Protein AF-A0AAE0L3W3-F1 (afdb_monomer_lite)

Structure (mmCIF, N/CA/C/O backbone):
data_AF-A0AAE0L3W3-F1
#
_entry.id   AF-A0AAE0L3W3-F1
#
loop_
_atom_site.group_PDB
_atom_site.id
_atom_site.type_symbol
_atom_site.label_atom_id
_atom_site.label_alt_id
_atom_site.label_comp_id
_atom_site.label_asym_id
_atom_site.label_entity_id
_atom_site.label_seq_id
_atom_site.pdbx_PDB_ins_code
_atom_site.Cartn_x
_atom_site.Cartn_y
_atom_site.Cartn_z
_atom_site.occupancy
_atom_site.B_iso_or_equiv
_atom_site.auth_seq_id
_atom_site.auth_comp_id
_atom_site.auth_asym_id
_atom_site.auth_atom_id
_atom_site.pdbx_PDB_model_num
ATOM 1 N N . MET A 1 1 ? -41.997 2.352 23.643 1.00 58.81 1 MET A N 1
ATOM 2 C CA . MET A 1 1 ? -40.607 2.045 23.247 1.00 58.81 1 MET A CA 1
ATOM 3 C C . MET A 1 1 ? -39.694 2.805 24.190 1.00 58.81 1 MET A C 1
ATOM 5 O O . MET A 1 1 ? -39.836 4.019 24.277 1.00 58.81 1 MET A O 1
ATOM 9 N N . SER A 1 2 ? -38.865 2.109 24.965 1.00 62.53 2 SER A N 1
ATOM 10 C CA . SER A 1 2 ? -37.906 2.754 25.870 1.00 62.53 2 SER A CA 1
ATOM 11 C C . SER A 1 2 ? -36.778 3.368 25.046 1.00 62.53 2 SER A C 1
ATOM 13 O O . SER A 1 2 ? -36.280 2.714 24.131 1.00 62.53 2 SER A O 1
ATOM 15 N N . LYS A 1 3 ? -36.404 4.617 25.335 1.00 73.94 3 LYS A N 1
ATOM 16 C CA . LYS A 1 3 ? -35.212 5.224 24.734 1.00 73.94 3 LYS A CA 1
ATOM 17 C C . LYS A 1 3 ? -33.969 4.554 25.323 1.00 73.94 3 LYS A C 1
ATOM 19 O O . LYS A 1 3 ? -34.002 4.106 26.468 1.00 73.94 3 LYS A O 1
ATOM 24 N N . VAL A 1 4 ? -32.910 4.442 24.536 1.00 82.00 4 VAL A N 1
ATOM 25 C CA . VAL A 1 4 ? -31.610 3.904 24.957 1.00 82.00 4 VAL A CA 1
ATOM 26 C C . VAL A 1 4 ? -30.553 4.969 24.719 1.00 82.00 4 VAL A C 1
ATOM 28 O O . VAL A 1 4 ? -30.687 5.771 23.799 1.00 82.00 4 VAL A O 1
ATOM 31 N N . CYS A 1 5 ? -29.519 4.993 25.554 1.00 75.31 5 CYS A N 1
ATOM 32 C CA . CYS A 1 5 ? -28.413 5.924 25.381 1.00 75.31 5 CYS A CA 1
ATOM 33 C C . CYS A 1 5 ? -27.573 5.508 24.166 1.00 75.31 5 CYS A C 1
ATOM 35 O O . CYS A 1 5 ? -27.001 4.417 24.170 1.00 75.31 5 CYS A O 1
ATOM 37 N N . ASP A 1 6 ? -27.406 6.396 23.185 1.00 76.44 6 ASP A N 1
ATOM 38 C CA . ASP A 1 6 ? -26.655 6.114 21.948 1.00 76.44 6 ASP A CA 1
ATOM 39 C C . ASP A 1 6 ? -25.171 5.754 22.180 1.00 76.44 6 ASP A C 1
ATOM 41 O O . ASP A 1 6 ? -24.528 5.155 21.321 1.00 76.44 6 ASP A O 1
ATOM 45 N N . HIS A 1 7 ? -24.602 6.088 23.346 1.00 73.00 7 HIS A N 1
ATOM 46 C CA . HIS A 1 7 ? -23.193 5.821 23.666 1.00 73.00 7 HIS A CA 1
ATOM 47 C C . HIS A 1 7 ? -22.930 4.498 24.394 1.00 73.00 7 HIS A C 1
ATOM 49 O O . HIS A 1 7 ? -21.852 3.921 24.235 1.00 73.00 7 HIS A O 1
ATOM 55 N N . CYS A 1 8 ? -23.857 4.032 25.232 1.00 78.31 8 CYS A N 1
ATOM 56 C CA . CYS A 1 8 ? -23.666 2.805 26.015 1.00 78.31 8 CYS A CA 1
ATOM 57 C C . CYS A 1 8 ? -24.732 1.735 25.761 1.00 78.31 8 CYS A C 1
ATOM 59 O O . CYS A 1 8 ? -24.551 0.604 26.208 1.00 78.31 8 CYS A O 1
ATOM 61 N N . GLY A 1 9 ? -25.812 2.055 25.046 1.00 76.56 9 GLY A N 1
ATOM 62 C CA . GLY A 1 9 ? -26.913 1.143 24.727 1.00 76.56 9 GLY A CA 1
ATOM 63 C C . GLY A 1 9 ? -27.807 0.774 25.914 1.00 76.56 9 GLY A C 1
ATOM 64 O O . GLY A 1 9 ? -28.697 -0.056 25.757 1.00 76.56 9 GLY A O 1
ATOM 65 N N . GLU A 1 10 ? -27.583 1.355 27.096 1.00 81.50 10 GLU A N 1
ATOM 66 C CA . GLU A 1 10 ? -28.416 1.094 28.272 1.00 81.50 10 GLU A CA 1
ATOM 67 C C . GLU A 1 10 ? -29.766 1.820 28.172 1.00 81.50 10 GLU A C 1
ATOM 69 O O . GLU A 1 10 ? -29.823 2.924 27.614 1.00 81.50 10 GLU A O 1
ATOM 74 N N . PRO A 1 11 ? -30.850 1.245 28.728 1.00 75.31 11 PRO A N 1
ATOM 75 C CA . PRO A 1 11 ? -32.153 1.895 28.773 1.00 75.31 11 PRO A CA 1
ATOM 76 C C . PRO A 1 11 ? -32.055 3.245 29.485 1.00 75.31 11 PRO A C 1
ATOM 78 O O . PRO A 1 11 ? -31.638 3.333 30.642 1.00 75.31 11 PRO A O 1
ATOM 81 N N . GLU A 1 12 ? -32.482 4.309 28.813 1.00 69.19 12 GLU A N 1
ATOM 82 C CA . GLU A 1 12 ? -32.702 5.594 29.454 1.00 69.19 12 GLU A CA 1
ATOM 83 C C . GLU A 1 12 ? -33.895 5.438 30.399 1.00 69.19 12 GLU A C 1
ATOM 85 O O . GLU A 1 12 ? -35.043 5.293 29.970 1.00 69.19 12 GLU A O 1
ATOM 90 N N . GLY A 1 13 ? -33.637 5.459 31.710 1.00 64.25 13 GLY A N 1
ATOM 91 C CA . GLY A 1 13 ? -34.704 5.684 32.682 1.00 64.25 13 GLY A CA 1
ATOM 92 C C . GLY A 1 13 ? -35.472 6.954 32.300 1.00 64.25 13 GLY A C 1
ATOM 93 O O . GLY A 1 13 ? -34.888 7.879 31.739 1.00 64.25 13 GLY A O 1
ATOM 94 N N . ALA A 1 14 ? -36.771 7.020 32.602 1.00 56.16 14 ALA A N 1
ATOM 95 C CA . ALA A 1 14 ? -37.672 8.084 32.133 1.00 56.16 14 ALA A CA 1
ATOM 96 C C . ALA A 1 14 ? -37.205 9.536 32.429 1.00 56.16 14 ALA A C 1
ATOM 98 O O . ALA A 1 14 ? -37.712 10.478 31.823 1.00 56.16 14 ALA A O 1
ATOM 99 N N . ASP A 1 15 ? -36.217 9.722 33.313 1.00 55.78 15 ASP A N 1
ATOM 100 C CA . ASP A 1 15 ? -35.615 11.003 33.700 1.00 55.78 15 ASP A CA 1
ATOM 101 C C . ASP A 1 15 ? -34.232 11.312 33.073 1.00 55.78 15 ASP A C 1
ATOM 103 O O . ASP A 1 15 ? -33.675 12.384 33.330 1.00 55.78 15 ASP A O 1
ATOM 107 N N . ALA A 1 16 ? -33.659 10.430 32.242 1.00 51.50 16 ALA A N 1
ATOM 108 C CA . ALA A 1 16 ? -32.294 10.575 31.708 1.00 51.50 16 ALA A CA 1
ATOM 109 C C . ALA A 1 16 ? -32.103 11.785 30.766 1.00 51.50 16 ALA A C 1
ATOM 111 O O . ALA A 1 16 ? -30.983 12.263 30.597 1.00 51.50 16 ALA A O 1
ATOM 112 N N . LEU A 1 17 ? -33.195 12.344 30.230 1.00 53.62 17 LEU A N 1
ATOM 113 C CA . LEU A 1 17 ? -33.187 13.538 29.372 1.00 53.62 17 LEU A CA 1
ATOM 114 C C . LEU A 1 17 ? -33.049 14.865 30.145 1.00 53.62 17 LEU A C 1
ATOM 116 O O . LEU A 1 17 ? -32.943 15.930 29.535 1.00 53.62 17 LEU A O 1
ATOM 120 N N . LYS A 1 18 ? -33.037 14.850 31.485 1.00 59.84 18 LYS A N 1
ATOM 121 C CA . LYS A 1 18 ? -32.793 16.058 32.290 1.00 59.84 18 LYS A CA 1
ATOM 122 C C . LYS A 1 18 ? -31.284 16.291 32.428 1.00 59.84 18 LYS A C 1
ATOM 124 O O . LYS A 1 18 ? -30.556 15.417 32.887 1.00 59.84 18 LYS A O 1
ATOM 129 N N . VAL A 1 19 ? -30.808 17.505 32.127 1.00 58.34 19 VAL A N 1
ATOM 130 C CA . VAL A 1 19 ? -29.383 17.929 32.200 1.00 58.34 19 VAL A CA 1
ATOM 131 C C . VAL A 1 19 ? -28.691 17.542 33.524 1.00 58.34 19 VAL A C 1
ATOM 133 O O . VAL A 1 19 ? -27.494 17.253 33.551 1.00 58.34 19 VAL A O 1
ATOM 136 N N . ALA A 1 20 ? -29.440 17.499 34.630 1.00 58.38 20 ALA A N 1
ATOM 137 C CA . ALA A 1 20 ? -28.940 17.062 35.933 1.00 58.38 20 ALA A CA 1
ATOM 138 C C . ALA A 1 20 ? -28.608 15.556 35.988 1.00 58.38 20 ALA A C 1
ATOM 140 O O . ALA A 1 20 ? -27.595 15.183 36.580 1.00 58.38 20 ALA A O 1
ATOM 141 N N . ALA A 1 21 ? -29.399 14.704 35.328 1.00 68.50 21 ALA A N 1
ATOM 142 C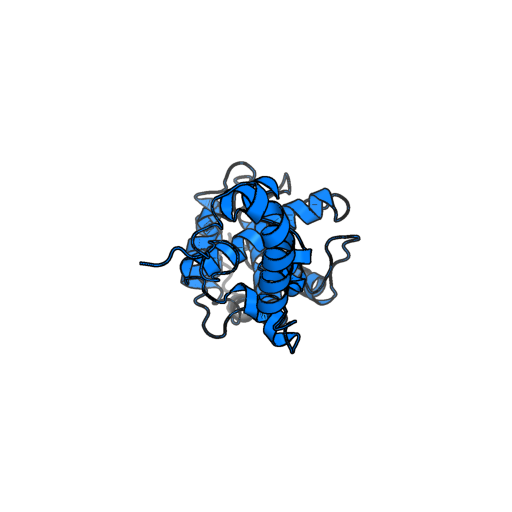 CA . ALA A 1 21 ? -29.170 13.261 35.247 1.00 68.50 21 ALA A CA 1
ATOM 143 C C . ALA A 1 21 ? -27.957 12.921 34.366 1.00 68.50 21 ALA A C 1
ATOM 145 O O . ALA A 1 21 ? -27.211 11.995 34.687 1.00 68.50 21 ALA A O 1
ATOM 146 N N . TRP A 1 22 ? -27.674 13.726 33.330 1.00 73.19 22 TRP A N 1
ATOM 147 C CA . TRP A 1 22 ? -26.494 13.540 32.476 1.00 73.19 22 TRP A CA 1
ATOM 148 C C . TRP A 1 22 ? -25.173 13.664 33.242 1.00 73.19 22 TRP A C 1
ATOM 150 O O . TRP A 1 22 ? -24.229 12.941 32.947 1.00 73.19 22 TRP A O 1
ATOM 160 N N . LYS A 1 23 ? -25.070 14.526 34.264 1.00 77.38 23 LYS A N 1
ATOM 161 C CA . LYS A 1 23 ? -23.823 14.644 35.050 1.00 77.38 23 LYS A CA 1
ATOM 162 C C . LYS A 1 23 ? -23.469 13.342 35.776 1.00 77.38 23 LYS A C 1
ATOM 164 O O . LYS A 1 23 ? -22.291 12.987 35.843 1.00 77.38 23 LYS A O 1
ATOM 169 N N . THR A 1 24 ? -24.477 12.634 36.280 1.00 78.06 24 THR A N 1
ATOM 170 C CA . THR A 1 24 ? -24.317 11.345 36.965 1.00 78.06 24 THR A CA 1
ATOM 171 C C . THR A 1 24 ? -24.165 10.211 35.953 1.00 78.06 24 THR A C 1
ATOM 173 O O . THR A 1 24 ? -23.216 9.431 36.044 1.00 78.06 24 THR A O 1
ATOM 176 N N . HIS A 1 25 ? -25.019 10.182 34.924 1.00 80.38 25 HIS A N 1
ATOM 177 C CA . HIS A 1 25 ? -24.963 9.181 33.862 1.00 80.38 25 HIS A CA 1
ATOM 178 C C . HIS A 1 25 ? -23.665 9.265 33.055 1.00 80.38 25 HIS A C 1
ATOM 180 O O . HIS A 1 25 ? -23.118 8.236 32.720 1.00 80.38 25 HIS A O 1
ATOM 186 N N . LYS A 1 26 ? -23.071 10.439 32.815 1.00 82.31 26 LYS A N 1
ATOM 187 C CA . LYS A 1 26 ? -21.810 10.577 32.061 1.00 82.31 26 LYS A CA 1
ATOM 188 C C . LYS A 1 26 ? -20.658 9.771 32.665 1.00 82.31 26 LYS A C 1
ATOM 190 O O . LYS A 1 26 ? -19.842 9.239 31.917 1.00 82.31 26 LYS A O 1
ATOM 195 N N . LYS A 1 27 ? -20.556 9.697 33.998 1.00 81.19 27 LYS A N 1
ATOM 196 C CA . LYS A 1 27 ? -19.516 8.886 34.658 1.00 81.19 27 LYS A CA 1
ATOM 197 C C . LYS A 1 27 ? -19.786 7.396 34.467 1.00 81.19 27 LYS A C 1
ATOM 199 O O . LYS A 1 27 ? -18.870 6.655 34.133 1.00 81.19 27 LYS A O 1
ATOM 204 N N . GLU A 1 28 ? -21.042 6.997 34.621 1.00 82.69 28 GLU A N 1
ATOM 205 C CA . GLU A 1 28 ? -21.464 5.606 34.501 1.00 82.69 28 GLU A CA 1
ATOM 206 C C . GLU A 1 28 ? -21.468 5.116 33.048 1.00 82.69 28 GLU A C 1
ATOM 208 O O . GLU A 1 28 ? -20.903 4.078 32.758 1.00 82.69 28 GLU A O 1
ATOM 213 N N . CYS A 1 29 ? -21.969 5.908 32.105 1.00 80.69 29 CYS A N 1
ATOM 214 C CA . CYS A 1 29 ? -21.881 5.690 30.666 1.00 80.69 29 CYS A CA 1
ATOM 215 C C . CYS A 1 29 ? -20.429 5.538 30.224 1.00 80.69 29 CYS A C 1
ATOM 217 O O . CYS A 1 29 ? -20.124 4.604 29.499 1.00 80.69 29 CYS A O 1
ATOM 219 N N . LYS A 1 30 ? -19.508 6.393 30.694 1.00 79.25 30 LYS A N 1
ATOM 220 C CA . LYS A 1 30 ? -18.075 6.208 30.417 1.00 79.25 30 LYS A CA 1
ATOM 221 C C . LYS A 1 30 ? -17.550 4.888 30.975 1.00 79.25 30 LYS A C 1
ATOM 223 O O . LYS A 1 30 ? -16.780 4.232 30.289 1.00 79.25 30 LYS A O 1
ATOM 228 N N . ARG A 1 31 ? -17.963 4.495 32.184 1.00 78.94 31 ARG A N 1
ATOM 229 C CA . ARG A 1 31 ? -17.575 3.222 32.807 1.00 78.94 31 ARG A CA 1
ATOM 230 C C . ARG A 1 31 ? -18.130 2.022 32.039 1.00 78.94 31 ARG A C 1
ATOM 232 O O . ARG A 1 31 ? -17.368 1.117 31.742 1.00 78.94 31 ARG A O 1
ATOM 239 N N . ILE A 1 32 ? -19.410 2.040 31.677 1.00 77.44 32 ILE A N 1
ATOM 240 C CA . ILE A 1 32 ? -20.096 0.977 30.932 1.00 77.44 32 ILE A CA 1
ATOM 241 C C . ILE A 1 32 ? -19.548 0.881 29.512 1.00 77.44 32 ILE A C 1
ATOM 243 O O . ILE A 1 32 ? -19.244 -0.216 29.063 1.00 77.44 32 ILE A O 1
ATOM 247 N N . SER A 1 33 ? -19.357 2.004 28.815 1.00 70.38 33 SER A N 1
ATOM 248 C CA . SER A 1 33 ? -18.708 2.013 27.502 1.00 70.38 33 SER A CA 1
ATOM 249 C C . SER A 1 33 ? -17.264 1.518 27.602 1.00 70.38 33 SER A C 1
ATOM 251 O O . SER A 1 33 ? -16.866 0.727 26.761 1.00 70.38 33 SER A O 1
ATOM 253 N N . ALA A 1 34 ? -16.507 1.882 28.645 1.00 64.31 34 ALA A N 1
ATOM 254 C CA . ALA A 1 34 ? -15.154 1.364 28.879 1.00 64.31 34 ALA A CA 1
ATOM 255 C C . ALA A 1 34 ? -15.128 -0.119 29.289 1.00 64.31 34 ALA A C 1
ATOM 257 O O . ALA A 1 34 ? -14.172 -0.807 28.972 1.00 64.31 34 ALA A O 1
ATOM 258 N N . GLN A 1 35 ? -16.159 -0.630 29.969 1.00 67.44 35 GLN A N 1
ATOM 259 C CA . GLN A 1 35 ? -16.301 -2.050 30.311 1.00 67.44 35 GLN A CA 1
ATOM 260 C C . GLN A 1 35 ? -16.757 -2.881 29.106 1.00 67.44 35 GLN A C 1
ATOM 262 O O . GLN A 1 35 ? -16.245 -3.977 28.911 1.00 67.44 35 GLN A O 1
ATOM 267 N N . LYS A 1 36 ? -17.645 -2.347 28.257 1.00 65.38 36 LYS A N 1
ATOM 268 C CA . LYS A 1 36 ? -18.001 -2.937 26.953 1.00 65.38 36 LYS A CA 1
ATOM 269 C C . LYS A 1 36 ? -16.828 -2.877 25.966 1.00 65.38 36 LYS A C 1
ATOM 271 O O . LYS A 1 36 ? -16.677 -3.779 25.160 1.00 65.38 36 LYS A O 1
ATOM 276 N N . GLN A 1 37 ? -15.978 -1.851 26.062 1.00 57.75 37 GLN A N 1
ATOM 277 C CA . GLN A 1 37 ? -14.688 -1.759 25.360 1.00 57.75 37 GLN A CA 1
ATOM 278 C C . GLN A 1 37 ? -13.554 -2.498 26.098 1.00 57.75 37 GLN A C 1
ATOM 280 O O . GLN A 1 37 ? -12.446 -2.580 25.585 1.00 57.75 37 GLN A O 1
ATOM 285 N N . GLY A 1 38 ? -13.820 -3.039 27.291 1.00 45.84 38 GLY A N 1
ATOM 286 C CA . GLY A 1 38 ? -12.860 -3.749 28.139 1.00 45.84 38 GLY A CA 1
ATOM 287 C C . GLY A 1 38 ? -12.686 -5.223 27.773 1.00 45.84 38 GLY A C 1
ATOM 288 O O . GLY A 1 38 ? -12.012 -5.950 28.495 1.00 45.84 38 GLY A O 1
ATOM 289 N N . SER A 1 39 ? -13.283 -5.666 26.668 1.00 47.47 39 SER A N 1
ATOM 290 C CA . SER A 1 39 ? -13.060 -6.975 26.056 1.00 47.47 39 SER A CA 1
ATOM 291 C C . SER A 1 39 ? -12.702 -6.751 24.587 1.00 47.47 39 SER A C 1
ATOM 293 O O . SER A 1 39 ? -13.516 -6.208 23.849 1.00 47.47 39 SER A O 1
ATOM 295 N N . ALA A 1 40 ? -11.540 -7.095 24.069 1.00 52.91 40 ALA A N 1
ATOM 296 C CA . ALA A 1 40 ? -10.338 -7.663 24.634 1.00 52.91 40 ALA A CA 1
ATOM 297 C C . ALA A 1 40 ? -9.194 -6.902 23.952 1.00 52.91 40 ALA A C 1
ATOM 299 O O . ALA A 1 40 ? -9.320 -6.511 22.787 1.00 52.91 40 ALA A O 1
ATOM 300 N N . LEU A 1 41 ? -8.084 -6.671 24.656 1.00 55.00 41 LEU A N 1
ATOM 301 C CA . LEU A 1 41 ? -6.846 -6.504 23.902 1.00 55.00 41 LEU A CA 1
ATOM 302 C C . LEU A 1 41 ? -6.723 -7.754 23.022 1.00 55.00 41 LEU A C 1
ATOM 304 O O . LEU A 1 41 ? -7.040 -8.830 23.525 1.00 55.00 41 LEU A O 1
ATOM 308 N N . PRO A 1 42 ? -6.356 -7.625 21.742 1.00 60.72 42 PRO A N 1
ATOM 309 C CA . PRO A 1 42 ? -6.202 -8.786 20.878 1.00 60.72 42 PRO A CA 1
ATOM 310 C C . PRO A 1 42 ? -5.334 -9.818 21.595 1.00 60.72 42 PRO A C 1
ATOM 312 O O . PRO A 1 42 ? -4.223 -9.508 22.034 1.00 60.72 42 PRO A O 1
ATOM 315 N N . ASP A 1 43 ? -5.881 -11.021 21.753 1.00 66.44 43 ASP A N 1
ATOM 316 C CA . ASP A 1 43 ? -5.295 -12.106 22.538 1.00 66.44 43 ASP A CA 1
ATOM 317 C C . ASP A 1 43 ? -4.015 -12.628 21.860 1.00 66.44 43 ASP A C 1
ATOM 319 O O . ASP A 1 43 ? -3.224 -13.361 22.459 1.00 66.44 43 ASP A O 1
ATOM 323 N N . SER A 1 44 ? -3.769 -12.220 20.607 1.00 81.19 44 SER A N 1
ATOM 324 C CA . SER A 1 44 ? -2.533 -12.493 19.885 1.00 81.19 44 SER A CA 1
ATOM 325 C C . SER A 1 44 ? -2.148 -11.405 18.876 1.00 81.19 44 SER A C 1
ATOM 327 O O . SER A 1 44 ? -2.975 -10.680 18.325 1.00 81.19 44 SER A O 1
ATOM 329 N N . GLU A 1 45 ? -0.860 -11.362 18.540 1.00 80.94 45 GLU A N 1
ATOM 330 C CA . GLU A 1 45 ? -0.319 -10.549 17.444 1.00 80.94 45 GLU A CA 1
ATOM 331 C C . GLU A 1 45 ? -0.975 -10.862 16.084 1.00 80.94 45 GLU A C 1
ATOM 333 O O . GLU A 1 45 ? -1.127 -9.987 15.232 1.00 80.94 45 GLU A O 1
ATOM 338 N N . ALA A 1 46 ? -1.421 -12.105 15.880 1.00 83.06 46 ALA A N 1
ATOM 339 C CA . ALA A 1 46 ? -2.136 -12.498 14.670 1.00 83.06 46 ALA A CA 1
ATOM 340 C C . ALA A 1 46 ? -3.499 -11.794 14.548 1.00 83.06 46 ALA A C 1
ATOM 342 O O . ALA A 1 46 ? -3.893 -11.400 13.447 1.00 83.06 46 ALA A O 1
ATOM 343 N N . GLU A 1 47 ? -4.198 -11.592 15.668 1.00 81.69 47 GLU A N 1
ATOM 344 C CA . GLU A 1 47 ? -5.459 -10.847 15.690 1.00 81.69 47 GLU A CA 1
ATOM 345 C C . GLU A 1 47 ? -5.246 -9.358 15.416 1.00 81.69 47 GLU A C 1
ATOM 347 O O . GLU A 1 47 ? -6.042 -8.765 14.692 1.00 81.69 47 GLU A O 1
ATOM 352 N N . LEU A 1 48 ? -4.147 -8.765 15.898 1.00 83.12 48 LEU A N 1
ATOM 353 C CA . LEU A 1 48 ? -3.768 -7.391 15.538 1.00 83.12 48 LEU A CA 1
ATOM 354 C C . LEU A 1 48 ? -3.567 -7.240 14.029 1.00 83.12 48 LEU A C 1
ATOM 356 O O . LEU A 1 48 ? -4.131 -6.335 13.414 1.00 83.12 48 LEU A O 1
ATOM 360 N N . ARG A 1 49 ? -2.800 -8.155 13.427 1.00 87.38 49 ARG A N 1
ATOM 361 C CA . ARG A 1 49 ? -2.435 -8.108 12.003 1.00 87.38 49 ARG A CA 1
ATOM 362 C C . ARG A 1 49 ? -3.631 -8.200 11.068 1.00 87.38 49 ARG A C 1
ATOM 364 O O . ARG A 1 49 ? -3.635 -7.528 10.046 1.00 87.38 49 ARG A O 1
ATOM 371 N N . LYS A 1 50 ? -4.650 -8.991 11.411 1.00 87.19 50 LYS A N 1
ATOM 372 C CA . LYS A 1 50 ? -5.841 -9.183 10.560 1.00 87.19 50 LYS A CA 1
ATOM 373 C C . LYS A 1 50 ? -7.059 -8.368 11.007 1.00 87.19 50 LYS A C 1
ATOM 375 O O . LYS A 1 50 ? -7.996 -8.185 10.230 1.00 87.19 50 LYS A O 1
ATOM 380 N N . GLY A 1 51 ? -7.061 -7.858 12.239 1.00 88.56 51 GLY A N 1
ATOM 381 C CA . GLY A 1 51 ? -8.221 -7.222 12.866 1.00 88.56 51 GLY A CA 1
ATOM 382 C C . GLY A 1 51 ? -8.706 -5.952 12.166 1.00 88.56 51 GLY A C 1
ATOM 383 O O . GLY A 1 51 ? -9.895 -5.637 12.228 1.00 88.56 51 GLY A O 1
ATOM 384 N N . TRP A 1 52 ? -7.828 -5.255 11.439 1.00 92.69 52 TRP A N 1
ATOM 385 C CA . TRP A 1 52 ? -8.178 -4.040 10.695 1.00 92.69 52 TRP A CA 1
ATOM 386 C C . TRP A 1 52 ? -9.228 -4.280 9.596 1.00 92.69 52 TRP A C 1
ATOM 388 O O . TRP A 1 52 ? -9.981 -3.368 9.261 1.00 92.69 52 TRP A O 1
ATOM 398 N N . ALA A 1 53 ? -9.317 -5.495 9.048 1.00 94.31 53 ALA A N 1
ATOM 399 C CA . ALA A 1 53 ? -10.244 -5.820 7.964 1.00 94.31 53 ALA A CA 1
ATOM 400 C C . ALA A 1 53 ? -11.653 -6.197 8.464 1.00 94.31 53 ALA A C 1
ATOM 402 O O . ALA A 1 53 ? -12.596 -6.301 7.669 1.00 94.31 53 ALA A O 1
ATOM 403 N N . ASN A 1 54 ? -11.816 -6.419 9.772 1.00 92.12 54 ASN A N 1
ATOM 404 C CA . ASN A 1 54 ? -13.063 -6.910 10.346 1.00 92.12 54 ASN A CA 1
ATOM 405 C C . ASN A 1 54 ? -14.202 -5.900 10.165 1.00 92.12 54 ASN A C 1
ATOM 407 O O . ASN A 1 54 ? -14.086 -4.717 10.489 1.00 92.12 54 ASN A O 1
ATOM 411 N N . GLY A 1 55 ? -15.331 -6.388 9.646 1.00 92.00 55 GLY A N 1
ATOM 412 C CA . GLY A 1 55 ? -16.525 -5.577 9.397 1.00 92.00 55 GLY A CA 1
ATOM 413 C C . GLY A 1 55 ? -16.436 -4.634 8.193 1.00 92.00 55 GLY A C 1
ATOM 414 O O . GLY A 1 55 ? -17.426 -3.975 7.893 1.00 92.00 55 GLY A O 1
ATOM 415 N N . LEU A 1 56 ? -15.300 -4.577 7.487 1.00 95.12 56 LEU A N 1
ATOM 416 C CA . LEU A 1 56 ? -15.189 -3.854 6.220 1.00 95.12 56 LEU A CA 1
ATOM 417 C C . LEU A 1 56 ? -15.697 -4.698 5.051 1.00 95.12 56 LEU A C 1
ATOM 419 O O . LEU A 1 56 ? -15.468 -5.917 5.019 1.00 95.12 56 LEU A O 1
ATOM 423 N N . SER A 1 57 ? -16.326 -4.037 4.074 1.00 96.19 57 SER A N 1
ATOM 424 C CA . SER A 1 57 ? -16.576 -4.638 2.762 1.00 96.19 57 SER A CA 1
ATOM 425 C C . SER A 1 57 ? -15.250 -4.900 2.040 1.00 96.19 57 SER A C 1
ATOM 427 O O . SER A 1 57 ? -14.195 -4.418 2.448 1.00 96.19 57 SER A O 1
ATOM 429 N N . ARG A 1 58 ? -15.278 -5.692 0.967 1.00 96.88 58 ARG A N 1
ATOM 430 C CA . ARG A 1 58 ? -14.067 -5.978 0.188 1.00 96.88 58 ARG A CA 1
ATOM 431 C C . ARG A 1 58 ? -13.449 -4.700 -0.390 1.00 96.88 58 ARG A C 1
ATOM 433 O O . ARG A 1 58 ? -12.251 -4.493 -0.235 1.00 96.88 58 ARG A O 1
ATOM 440 N N . ASP A 1 59 ? -14.273 -3.834 -0.965 1.00 97.88 59 ASP A N 1
ATOM 441 C CA . ASP A 1 59 ? -13.814 -2.590 -1.586 1.00 97.88 59 ASP A CA 1
ATOM 442 C C . ASP A 1 59 ? -13.254 -1.618 -0.538 1.00 97.88 59 ASP A C 1
ATOM 444 O O . ASP A 1 59 ? -12.206 -1.012 -0.762 1.00 97.88 59 ASP A O 1
ATOM 448 N N . ASP A 1 60 ? -13.873 -1.551 0.648 1.00 97.25 60 ASP A N 1
ATOM 449 C CA . ASP A 1 60 ? -13.350 -0.744 1.758 1.00 97.25 60 ASP A CA 1
ATOM 450 C C . ASP A 1 60 ? -12.007 -1.276 2.273 1.00 97.25 60 ASP A C 1
ATOM 452 O O . ASP A 1 60 ? -11.185 -0.498 2.747 1.00 97.25 60 ASP A O 1
ATOM 456 N N . ARG A 1 61 ? -11.754 -2.593 2.204 1.00 97.62 61 ARG A N 1
ATOM 457 C CA . ARG A 1 61 ? -10.450 -3.163 2.594 1.00 97.62 61 ARG A CA 1
ATOM 458 C C . ARG A 1 61 ? -9.351 -2.767 1.618 1.00 97.62 61 ARG A C 1
ATOM 460 O O . ARG A 1 61 ? -8.247 -2.461 2.057 1.00 97.62 61 ARG A O 1
ATOM 467 N N . TYR A 1 62 ? -9.649 -2.782 0.321 1.00 98.56 62 TYR A N 1
ATOM 468 C CA . TYR A 1 62 ? -8.714 -2.359 -0.724 1.00 98.56 62 TYR A CA 1
ATOM 469 C C . TYR A 1 62 ? -8.373 -0.885 -0.594 1.00 98.56 62 TYR A C 1
ATOM 471 O O . TYR A 1 62 ? -7.203 -0.506 -0.607 1.00 98.56 62 TYR A O 1
ATOM 479 N N . GLU A 1 63 ? -9.398 -0.066 -0.392 1.00 98.44 63 GLU A N 1
ATOM 480 C CA . GLU A 1 63 ? -9.222 1.356 -0.153 1.00 98.44 63 GLU A CA 1
ATOM 481 C C . GLU A 1 63 ? -8.434 1.619 1.138 1.00 98.44 63 GLU A C 1
ATOM 483 O O . GLU A 1 63 ? -7.458 2.355 1.105 1.00 98.44 63 GLU A O 1
ATOM 488 N N . TRP A 1 64 ? -8.768 0.950 2.246 1.00 97.88 64 TRP A N 1
ATOM 489 C CA . TRP A 1 64 ? -8.049 1.090 3.517 1.00 97.88 64 TRP A CA 1
ATOM 490 C C . TRP A 1 64 ? -6.560 0.755 3.400 1.00 97.88 64 TRP A C 1
ATOM 492 O O . TRP A 1 64 ? -5.720 1.500 3.900 1.00 97.88 64 TRP A O 1
ATOM 502 N N . LEU A 1 65 ? -6.217 -0.367 2.760 1.00 98.19 65 LEU A N 1
ATOM 503 C CA . LEU A 1 65 ? -4.821 -0.772 2.596 1.00 98.19 65 LEU A CA 1
ATOM 504 C C . LEU A 1 65 ? -4.053 0.205 1.691 1.00 98.19 65 LEU A C 1
ATOM 506 O O . LEU A 1 65 ? -2.906 0.537 1.982 1.00 98.19 65 LEU A O 1
ATOM 510 N N . THR A 1 66 ? -4.708 0.722 0.649 1.00 98.62 66 THR A N 1
ATOM 511 C CA . THR A 1 66 ? -4.143 1.781 -0.199 1.00 98.62 66 THR A CA 1
ATOM 512 C C . THR A 1 66 ? -3.923 3.064 0.603 1.00 98.62 66 THR A C 1
ATOM 514 O O . THR A 1 66 ? -2.866 3.679 0.516 1.00 98.62 66 THR A O 1
ATOM 517 N N . ASP A 1 67 ? -4.869 3.449 1.457 1.00 98.44 67 ASP A N 1
ATOM 518 C CA . ASP A 1 67 ? -4.738 4.625 2.324 1.00 98.44 67 ASP A CA 1
ATOM 519 C C . ASP A 1 67 ? -3.604 4.464 3.341 1.00 98.44 67 ASP A C 1
ATOM 521 O O . ASP A 1 67 ? -2.941 5.445 3.673 1.00 98.44 67 ASP A O 1
ATOM 525 N N . CYS A 1 68 ? -3.331 3.236 3.799 1.00 98.00 68 CYS A N 1
ATOM 526 C CA . CYS A 1 68 ? -2.186 2.962 4.667 1.00 98.00 68 CYS A CA 1
ATOM 527 C C . CYS A 1 68 ? -0.861 3.254 3.962 1.00 98.00 68 CYS A C 1
ATOM 529 O O . CYS A 1 68 ? 0.018 3.859 4.569 1.00 98.00 68 CYS A O 1
ATOM 531 N N . PHE A 1 69 ? -0.725 2.847 2.699 1.00 98.31 69 PHE A N 1
ATOM 532 C CA . PHE A 1 69 ? 0.446 3.171 1.890 1.00 98.31 69 PHE A CA 1
ATOM 533 C C . PHE A 1 69 ? 0.604 4.683 1.704 1.00 98.31 69 PHE A C 1
ATOM 535 O O . PHE A 1 69 ? 1.642 5.245 2.047 1.00 98.31 69 PHE A O 1
ATOM 542 N N . ARG A 1 70 ? -0.449 5.358 1.228 1.00 98.06 70 ARG A N 1
ATOM 543 C CA . ARG A 1 70 ? -0.403 6.797 0.918 1.00 98.06 70 ARG A CA 1
ATOM 544 C C . ARG A 1 70 ? -0.070 7.635 2.153 1.00 98.06 70 ARG A C 1
ATOM 546 O O . ARG A 1 70 ? 0.779 8.517 2.090 1.00 98.06 70 ARG A O 1
ATOM 553 N N . MET A 1 71 ? -0.657 7.289 3.299 1.00 96.75 71 MET A N 1
ATOM 554 C CA . MET A 1 71 ? -0.342 7.951 4.564 1.00 96.75 71 MET A CA 1
ATOM 555 C C . MET A 1 71 ? 1.047 7.584 5.102 1.00 96.75 71 MET A C 1
ATOM 557 O O . MET A 1 71 ? 1.660 8.388 5.797 1.00 96.75 71 MET A O 1
ATOM 561 N N . ARG A 1 72 ? 1.577 6.391 4.797 1.00 96.94 72 ARG A N 1
ATOM 562 C CA . ARG A 1 72 ? 2.954 6.040 5.168 1.00 96.94 72 ARG A CA 1
ATOM 563 C C . ARG A 1 72 ? 3.968 6.895 4.412 1.00 96.94 72 ARG A C 1
ATOM 565 O O . ARG A 1 72 ? 4.965 7.263 5.023 1.00 96.94 72 ARG A O 1
ATOM 572 N N . MET A 1 73 ? 3.716 7.231 3.146 1.00 97.06 73 MET A N 1
ATOM 573 C CA . MET A 1 73 ? 4.579 8.149 2.389 1.00 97.06 73 MET A CA 1
ATOM 574 C C . MET A 1 73 ? 4.608 9.545 3.035 1.00 97.06 73 MET A C 1
ATOM 576 O O . MET A 1 73 ? 5.685 10.092 3.260 1.00 97.06 73 MET A O 1
ATOM 580 N N . ASP A 1 74 ? 3.444 10.074 3.434 1.00 95.75 74 ASP A N 1
ATOM 581 C CA . ASP A 1 74 ? 3.345 11.333 4.197 1.00 95.75 74 ASP A CA 1
ATOM 582 C C . ASP A 1 74 ? 4.075 11.252 5.552 1.00 95.75 74 ASP A C 1
ATOM 584 O O . ASP A 1 74 ? 4.852 12.137 5.914 1.00 95.75 74 ASP A O 1
ATOM 588 N N . ASP A 1 75 ? 3.888 10.159 6.300 1.00 95.12 75 ASP A N 1
ATOM 589 C CA . ASP A 1 75 ? 4.548 9.974 7.594 1.00 95.12 75 ASP A CA 1
ATOM 590 C C . ASP A 1 75 ? 6.078 9.819 7.454 1.00 95.12 75 ASP A C 1
ATOM 592 O O . ASP A 1 75 ? 6.810 10.283 8.327 1.00 95.12 75 ASP A O 1
ATOM 596 N N . LEU A 1 76 ? 6.587 9.189 6.388 1.00 94.25 76 LEU A N 1
ATOM 597 C CA . LEU A 1 76 ? 8.029 9.093 6.115 1.00 94.25 76 LEU A CA 1
ATOM 598 C C . LEU A 1 76 ? 8.636 10.477 5.860 1.00 94.25 76 LEU A C 1
ATOM 600 O O . LEU A 1 76 ? 9.673 10.813 6.439 1.00 94.25 76 LEU A O 1
ATOM 604 N N . TYR A 1 77 ? 7.938 11.313 5.095 1.00 93.81 77 TYR A N 1
ATOM 605 C CA . TYR A 1 77 ? 8.338 12.697 4.887 1.00 93.81 77 TYR A CA 1
ATOM 606 C C . TYR A 1 77 ? 8.306 13.495 6.202 1.00 93.81 77 TYR A C 1
ATOM 608 O O . TYR A 1 77 ? 9.295 14.115 6.598 1.00 93.81 77 TYR A O 1
ATOM 616 N N . CYS A 1 78 ? 7.195 13.434 6.938 1.00 93.12 78 CYS A N 1
ATOM 617 C CA . CYS A 1 78 ? 7.004 14.238 8.143 1.00 93.12 78 CYS A CA 1
ATOM 618 C C . CYS A 1 78 ? 7.854 13.773 9.339 1.00 93.12 78 CYS A C 1
ATOM 620 O O . CYS A 1 78 ? 8.345 14.605 10.107 1.00 93.12 78 CYS A O 1
ATOM 622 N N . TRP A 1 79 ? 7.975 12.459 9.557 1.00 90.62 79 TRP A N 1
ATOM 623 C CA . TRP A 1 79 ? 8.525 11.847 10.781 1.00 90.62 79 TRP A CA 1
ATOM 624 C C . TRP A 1 79 ? 9.679 10.871 10.531 1.00 90.62 79 TRP A C 1
ATOM 626 O O . TRP A 1 79 ? 10.429 10.573 11.465 1.00 90.62 79 TRP A O 1
ATOM 636 N N . GLY A 1 80 ? 9.847 10.400 9.296 1.00 89.06 80 GLY A N 1
ATOM 637 C CA . GLY A 1 80 ? 10.919 9.491 8.888 1.00 89.06 80 GLY A CA 1
ATOM 638 C C . GLY A 1 80 ? 12.249 10.175 8.567 1.00 89.06 80 GLY A C 1
ATOM 639 O O . GLY A 1 80 ? 13.157 9.507 8.100 1.00 89.06 80 GLY A O 1
ATOM 640 N N . GLY A 1 81 ? 12.387 11.478 8.836 1.00 88.12 81 GLY A N 1
ATOM 641 C CA . GLY A 1 81 ? 13.618 12.230 8.566 1.00 88.12 81 GLY A CA 1
ATOM 642 C C . GLY A 1 81 ? 13.604 13.036 7.266 1.00 88.12 81 GLY A C 1
ATOM 643 O O . GLY A 1 81 ? 14.656 13.519 6.861 1.00 88.12 81 GLY A O 1
ATOM 644 N N . GLY A 1 82 ? 12.433 13.233 6.649 1.00 90.00 82 GLY A N 1
ATOM 645 C CA . GLY A 1 82 ? 12.315 13.948 5.377 1.00 90.00 82 GLY A CA 1
ATOM 646 C C . GLY A 1 82 ? 12.488 13.050 4.157 1.00 90.00 82 GLY A C 1
ATOM 647 O O . GLY A 1 82 ? 12.814 13.559 3.091 1.00 90.00 82 GLY A O 1
ATOM 648 N N . GLU A 1 83 ? 12.289 11.739 4.309 1.00 91.50 83 GLU A N 1
ATOM 649 C CA . GLU A 1 83 ? 12.406 10.783 3.209 1.00 91.50 83 GLU A CA 1
ATOM 650 C C . GLU A 1 83 ? 11.303 11.023 2.173 1.00 91.50 83 GLU A C 1
ATOM 652 O O . GLU A 1 83 ? 10.111 10.923 2.475 1.00 91.50 83 GLU A O 1
ATOM 657 N N . LEU A 1 84 ? 11.716 11.355 0.951 1.00 92.88 84 LEU A N 1
ATOM 658 C CA . LEU A 1 84 ? 10.841 11.599 -0.191 1.00 92.88 84 LEU A CA 1
ATOM 659 C C . LEU A 1 84 ? 10.727 10.294 -0.987 1.00 92.88 84 LEU A C 1
ATOM 661 O O . LEU A 1 84 ? 11.694 9.861 -1.603 1.00 92.88 84 LEU A O 1
ATOM 665 N N . ARG A 1 85 ? 9.567 9.631 -0.911 1.00 93.00 85 ARG A N 1
ATOM 666 C CA . ARG A 1 85 ? 9.290 8.336 -1.561 1.00 93.00 85 ARG A CA 1
ATOM 667 C C . ARG A 1 85 ? 7.895 8.310 -2.166 1.00 93.00 85 ARG A C 1
ATOM 669 O O . ARG A 1 85 ? 7.010 9.065 -1.749 1.00 93.00 85 ARG A O 1
ATOM 676 N N . GLY A 1 86 ? 7.686 7.401 -3.118 1.00 93.50 86 GLY A N 1
ATOM 677 C CA . GLY A 1 86 ? 6.408 7.248 -3.808 1.00 93.50 86 GLY A CA 1
ATOM 678 C C . GLY A 1 86 ? 5.931 8.588 -4.368 1.00 93.50 86 GLY A C 1
ATOM 679 O O . GLY A 1 86 ? 6.713 9.342 -4.926 1.00 93.50 86 GLY A O 1
ATOM 680 N N . VAL A 1 87 ? 4.661 8.934 -4.153 1.00 93.19 87 VAL A N 1
ATOM 681 C CA . VAL A 1 87 ? 4.075 10.198 -4.650 1.00 93.19 87 VAL A CA 1
ATOM 682 C C . VAL A 1 87 ? 4.571 11.473 -3.958 1.00 93.19 87 VAL A C 1
ATOM 684 O O . VAL A 1 87 ? 4.149 12.569 -4.330 1.00 93.19 87 VAL A O 1
ATOM 687 N N . MET A 1 88 ? 5.407 11.340 -2.925 1.00 93.12 88 MET A N 1
ATOM 688 C CA . MET A 1 88 ? 6.048 12.474 -2.255 1.00 93.12 88 MET A CA 1
ATOM 689 C C . MET A 1 88 ? 7.417 12.800 -2.857 1.00 93.12 88 MET A C 1
ATOM 691 O O . MET A 1 88 ? 7.957 13.860 -2.553 1.00 93.12 88 MET A O 1
ATOM 695 N N . ASP A 1 89 ? 7.979 11.912 -3.681 1.00 94.50 89 ASP A N 1
ATOM 696 C CA . ASP A 1 89 ? 9.215 12.172 -4.413 1.00 94.50 89 ASP A CA 1
ATOM 697 C C . ASP A 1 89 ? 8.949 13.161 -5.561 1.00 94.50 89 ASP A C 1
ATOM 699 O O . ASP A 1 89 ? 8.114 12.874 -6.420 1.00 94.50 89 ASP A O 1
ATOM 703 N N . PRO A 1 90 ? 9.620 14.329 -5.604 1.00 92.25 90 PRO A N 1
ATOM 704 C CA . PRO A 1 90 ? 9.507 15.257 -6.720 1.00 92.25 90 PRO A CA 1
ATOM 705 C C . PRO A 1 90 ? 9.897 14.646 -8.062 1.00 92.25 90 PRO A C 1
ATOM 707 O O . PRO A 1 90 ? 9.444 15.156 -9.068 1.00 92.25 90 PRO A O 1
ATOM 710 N N . GLU A 1 91 ? 10.701 13.583 -8.092 1.00 94.31 91 GLU A N 1
ATOM 711 C CA . GLU A 1 91 ? 11.097 12.887 -9.323 1.00 94.31 91 GLU A CA 1
ATOM 712 C C . GLU A 1 91 ? 10.296 11.585 -9.527 1.00 94.31 91 GLU A C 1
ATOM 714 O O . GLU A 1 91 ? 10.695 10.703 -10.292 1.00 94.31 91 GLU A O 1
ATOM 719 N N . ALA A 1 92 ? 9.155 11.440 -8.841 1.00 94.75 92 ALA A N 1
ATOM 720 C CA . ALA A 1 92 ? 8.302 10.265 -8.953 1.00 94.75 92 ALA A CA 1
ATOM 721 C C . ALA A 1 92 ? 7.852 10.031 -10.400 1.00 94.75 92 ALA A C 1
ATOM 723 O O . ALA A 1 92 ? 7.322 10.925 -11.059 1.00 94.75 92 ALA A O 1
ATOM 724 N N . THR A 1 93 ? 7.978 8.790 -10.861 1.00 95.06 93 THR A N 1
ATOM 725 C CA . THR A 1 93 ? 7.440 8.306 -12.138 1.00 95.06 93 THR A CA 1
ATOM 726 C C . THR A 1 93 ? 6.386 7.228 -11.863 1.00 95.06 93 THR A C 1
ATOM 728 O O . THR A 1 93 ? 6.347 6.672 -10.759 1.00 95.06 93 THR A O 1
ATOM 731 N N . PRO A 1 94 ? 5.517 6.878 -12.832 1.00 94.50 94 PRO A N 1
ATOM 732 C CA . PRO A 1 94 ? 4.574 5.773 -12.656 1.00 94.50 94 PRO A CA 1
ATOM 733 C C . PRO A 1 94 ? 5.282 4.466 -12.276 1.00 94.50 94 PRO A C 1
ATOM 735 O O . PRO A 1 94 ? 4.788 3.716 -11.431 1.00 94.50 94 PRO A O 1
ATOM 738 N N . LYS A 1 95 ? 6.477 4.243 -12.842 1.00 94.25 95 LYS A N 1
ATOM 739 C CA . LYS A 1 95 ? 7.354 3.114 -12.523 1.00 94.25 95 LYS A CA 1
ATOM 740 C C . LYS A 1 95 ? 7.804 3.144 -11.063 1.00 94.25 95 LYS A C 1
ATOM 742 O O . LYS A 1 95 ? 7.501 2.203 -10.334 1.00 94.25 95 LYS A O 1
ATOM 747 N N . SER A 1 96 ? 8.444 4.224 -10.605 1.00 95.25 96 SER A N 1
ATOM 748 C CA . SER A 1 96 ? 8.977 4.269 -9.232 1.00 95.25 96 SER A CA 1
ATOM 749 C C . SER A 1 96 ? 7.872 4.188 -8.173 1.00 95.25 96 SER A C 1
ATOM 751 O O . SER A 1 96 ? 8.033 3.539 -7.140 1.00 95.25 96 SER A O 1
ATOM 753 N N . VAL A 1 97 ? 6.697 4.766 -8.448 1.00 96.62 97 VAL A N 1
ATOM 754 C CA . VAL A 1 97 ? 5.520 4.632 -7.577 1.00 96.62 97 VAL A CA 1
ATOM 755 C C . VAL A 1 97 ? 4.969 3.202 -7.584 1.00 96.62 97 VAL A C 1
ATOM 757 O O . VAL A 1 97 ? 4.555 2.708 -6.532 1.00 96.62 97 VAL A O 1
ATOM 760 N N . SER A 1 98 ? 4.991 2.516 -8.732 1.00 96.75 98 SER A N 1
ATOM 761 C CA . SER A 1 98 ? 4.607 1.100 -8.825 1.00 96.75 98 SER A CA 1
ATOM 762 C C . SER A 1 98 ? 5.531 0.197 -8.018 1.00 96.75 98 SER A C 1
ATOM 764 O O . SER A 1 98 ? 5.046 -0.659 -7.281 1.00 96.75 98 SER A O 1
ATOM 766 N N . GLU A 1 99 ? 6.842 0.409 -8.115 1.00 95.81 99 GLU A N 1
ATOM 767 C CA . GLU A 1 99 ? 7.869 -0.333 -7.373 1.00 95.81 99 GLU A CA 1
ATOM 768 C C . GLU A 1 99 ? 7.709 -0.151 -5.863 1.00 95.81 99 GLU A C 1
ATOM 770 O O . GLU A 1 99 ? 7.656 -1.120 -5.106 1.00 95.81 99 GLU A O 1
ATOM 775 N N . GLU A 1 100 ? 7.527 1.090 -5.423 1.00 96.88 100 GLU A N 1
ATOM 776 C CA . GLU A 1 100 ? 7.292 1.429 -4.023 1.00 96.88 100 GLU A CA 1
ATOM 777 C C . GLU A 1 100 ? 6.008 0.756 -3.487 1.00 96.88 100 GLU A C 1
ATOM 779 O O . GLU A 1 100 ? 5.990 0.167 -2.399 1.00 96.88 100 GLU A O 1
ATOM 784 N N . PHE A 1 101 ? 4.932 0.752 -4.283 1.00 98.12 101 PHE A N 1
ATOM 785 C CA . PHE A 1 101 ? 3.683 0.073 -3.925 1.00 98.12 101 PHE A CA 1
ATOM 786 C C . PHE A 1 101 ? 3.791 -1.463 -3.962 1.00 98.12 101 PHE A C 1
ATOM 788 O O . PHE A 1 101 ? 3.125 -2.166 -3.186 1.00 98.12 101 PHE A O 1
ATOM 795 N N . TRP A 1 102 ? 4.656 -2.001 -4.822 1.00 97.75 102 TRP A N 1
ATOM 796 C CA . TRP A 1 102 ? 4.997 -3.420 -4.859 1.00 97.75 102 TRP A CA 1
ATOM 797 C C . TRP A 1 102 ? 5.725 -3.848 -3.587 1.00 97.75 102 TRP A C 1
ATOM 799 O O . TRP A 1 102 ? 5.294 -4.810 -2.948 1.00 97.75 102 TRP A O 1
ATOM 809 N N . ILE A 1 103 ? 6.729 -3.091 -3.128 1.00 97.25 103 ILE A N 1
ATOM 810 C CA . ILE A 1 103 ? 7.439 -3.365 -1.863 1.00 97.25 103 ILE A CA 1
ATOM 811 C C . ILE A 1 103 ? 6.453 -3.397 -0.696 1.00 97.25 103 ILE A C 1
ATOM 813 O O . ILE A 1 103 ? 6.444 -4.346 0.094 1.00 97.25 103 ILE A O 1
ATOM 817 N N . PHE A 1 104 ? 5.571 -2.398 -0.617 1.00 98.31 104 PHE A N 1
ATOM 818 C CA . PHE A 1 104 ? 4.501 -2.356 0.378 1.00 98.31 104 PHE A CA 1
ATOM 819 C C . PHE A 1 104 ? 3.639 -3.631 0.359 1.00 98.31 104 PHE A C 1
ATOM 821 O O . PHE A 1 104 ? 3.341 -4.213 1.407 1.00 98.31 104 PHE A O 1
ATOM 828 N N . SER A 1 105 ? 3.282 -4.107 -0.833 1.00 98.44 105 SER A N 1
ATOM 829 C CA . SER A 1 105 ? 2.467 -5.311 -1.022 1.00 98.44 105 SER A CA 1
ATOM 830 C C . SER A 1 105 ? 3.204 -6.593 -0.613 1.00 98.44 105 SER A C 1
ATOM 832 O O . SER A 1 105 ? 2.627 -7.437 0.082 1.00 98.44 105 SER A O 1
ATOM 834 N N . LYS A 1 106 ? 4.492 -6.718 -0.957 1.00 97.94 106 LYS A N 1
ATOM 835 C CA . LYS A 1 106 ? 5.362 -7.836 -0.545 1.00 97.94 106 LYS A CA 1
ATOM 836 C C . LYS A 1 106 ? 5.507 -7.897 0.972 1.00 97.94 106 LYS A C 1
ATOM 838 O O . LYS A 1 106 ? 5.373 -8.964 1.579 1.00 97.94 106 LYS A O 1
ATOM 843 N N . LEU A 1 107 ? 5.709 -6.743 1.602 1.00 97.56 107 LEU A N 1
ATOM 844 C CA . LEU A 1 107 ? 5.775 -6.611 3.053 1.00 97.56 107 LEU A CA 1
ATOM 845 C C . LEU A 1 107 ? 4.444 -7.002 3.719 1.00 97.56 107 LEU A C 1
ATOM 847 O O . LEU A 1 107 ? 4.450 -7.723 4.720 1.00 97.56 107 LEU A O 1
ATOM 851 N N . ALA A 1 108 ? 3.297 -6.634 3.136 1.00 98.00 108 ALA A N 1
ATOM 852 C CA . ALA A 1 108 ? 1.980 -6.995 3.669 1.00 98.00 108 ALA A CA 1
ATOM 853 C C . ALA A 1 108 ? 1.725 -8.516 3.651 1.00 98.00 108 ALA A C 1
ATOM 855 O O . ALA A 1 108 ? 1.180 -9.061 4.622 1.00 98.00 108 ALA A O 1
ATOM 856 N N . VAL A 1 109 ? 2.148 -9.209 2.584 1.00 97.50 109 VAL A N 1
ATOM 857 C CA . VAL A 1 109 ? 2.120 -10.682 2.494 1.00 97.50 109 VAL A CA 1
ATOM 858 C C . VAL A 1 109 ? 3.044 -11.293 3.542 1.00 97.50 109 VAL A C 1
ATOM 860 O O . VAL A 1 109 ? 2.609 -12.117 4.353 1.00 97.50 109 VAL A O 1
ATOM 863 N N . LYS A 1 110 ? 4.307 -10.855 3.570 1.00 96.19 110 LYS A N 1
ATOM 864 C CA . LYS A 1 110 ? 5.344 -11.389 4.460 1.00 96.19 110 LYS A CA 1
ATOM 865 C C . LYS A 1 110 ? 4.965 -11.271 5.934 1.00 96.19 110 LYS A C 1
ATOM 867 O O . LYS A 1 110 ? 5.070 -12.246 6.683 1.00 96.19 110 LYS A O 1
ATOM 872 N N . ASN A 1 111 ? 4.448 -10.111 6.329 1.00 95.88 111 ASN A N 1
ATOM 873 C CA . ASN A 1 111 ? 4.013 -9.839 7.696 1.00 95.88 111 ASN A CA 1
ATOM 874 C C . ASN A 1 111 ? 2.594 -10.341 7.999 1.00 95.88 111 ASN A C 1
ATOM 876 O O . ASN A 1 111 ? 2.095 -10.146 9.107 1.00 95.88 111 ASN A O 1
ATOM 880 N N . LYS A 1 112 ? 1.963 -11.069 7.064 1.00 96.19 112 LYS A N 1
ATOM 881 C CA . LYS A 1 112 ? 0.660 -11.736 7.237 1.00 96.19 112 LYS A CA 1
ATOM 882 C C . LYS A 1 112 ? -0.449 -10.767 7.663 1.00 96.19 112 LYS A C 1
ATOM 884 O O . LYS A 1 112 ? -1.303 -11.120 8.480 1.00 96.19 112 LYS A O 1
ATOM 889 N N . VAL A 1 113 ? -0.413 -9.548 7.125 1.00 97.12 113 VAL A N 1
ATOM 890 C CA . VAL A 1 113 ? -1.389 -8.482 7.412 1.00 97.12 113 VAL A CA 1
ATOM 891 C C . VAL A 1 113 ? -2.653 -8.641 6.563 1.00 97.12 113 VAL A C 1
ATOM 893 O O . VAL A 1 113 ? -3.735 -8.195 6.949 1.00 97.12 113 VAL A O 1
ATOM 896 N N . LEU A 1 114 ? -2.540 -9.308 5.413 1.00 96.81 114 LEU A N 1
ATOM 897 C CA . LEU A 1 114 ? -3.660 -9.514 4.503 1.00 96.81 114 LEU A CA 1
ATOM 898 C C . LEU A 1 114 ? -4.660 -10.566 5.030 1.00 96.81 114 LEU A C 1
ATOM 900 O O . LEU A 1 114 ? -4.271 -11.555 5.666 1.00 96.81 114 LEU A O 1
ATOM 904 N N . PRO A 1 115 ? -5.961 -10.396 4.734 1.00 95.00 115 PRO A N 1
ATOM 905 C CA . PRO A 1 115 ? -6.945 -11.470 4.815 1.00 95.00 115 PRO A CA 1
ATOM 906 C C . PRO A 1 115 ? -6.536 -12.699 3.990 1.00 95.00 115 PRO A C 1
ATOM 908 O O . PRO A 1 115 ? -5.817 -12.585 3.006 1.00 95.00 115 PRO A O 1
ATOM 911 N N . GLU A 1 116 ? -7.048 -13.876 4.359 1.00 91.19 116 GLU A N 1
ATOM 912 C CA . GLU A 1 116 ? -6.692 -15.147 3.696 1.00 91.19 116 GLU A CA 1
ATOM 913 C C . GLU A 1 116 ? -7.105 -15.211 2.226 1.00 91.19 116 GLU A C 1
ATOM 915 O O . GLU A 1 116 ? -6.414 -15.819 1.417 1.00 91.19 116 GLU A O 1
ATOM 920 N N . VAL A 1 117 ? -8.224 -14.574 1.879 1.00 93.75 117 VAL A N 1
ATOM 921 C CA . VAL A 1 117 ? -8.674 -14.440 0.495 1.00 93.75 117 VAL A CA 1
ATOM 922 C C . VAL A 1 117 ? -8.428 -13.004 0.065 1.00 93.75 117 VAL A C 1
ATOM 924 O O . VAL A 1 117 ? -9.097 -12.083 0.546 1.00 93.75 117 VAL A O 1
ATOM 927 N N . TRP A 1 118 ? -7.474 -12.827 -0.845 1.00 97.50 118 TRP A N 1
ATOM 928 C CA . TRP A 1 118 ? -7.109 -11.532 -1.400 1.00 97.50 118 TRP A CA 1
ATOM 929 C C . TRP A 1 118 ? -7.074 -11.604 -2.926 1.00 97.50 118 TRP A C 1
ATOM 931 O O . TRP A 1 118 ? -6.407 -12.456 -3.503 1.00 97.50 118 TRP A O 1
ATOM 941 N N . ASP A 1 119 ? -7.831 -10.722 -3.573 1.00 98.25 119 ASP A N 1
ATOM 942 C CA . ASP A 1 119 ? -7.895 -10.609 -5.029 1.00 98.25 119 ASP A CA 1
ATOM 943 C C . ASP A 1 119 ? -7.004 -9.441 -5.449 1.00 98.25 119 ASP A C 1
ATOM 945 O O . ASP A 1 119 ? -7.393 -8.275 -5.350 1.00 98.25 119 ASP A O 1
ATOM 949 N N . TRP A 1 120 ? -5.779 -9.770 -5.860 1.00 98.44 120 TRP A N 1
ATOM 950 C CA . TRP A 1 120 ? -4.767 -8.795 -6.258 1.00 98.44 120 TRP A CA 1
ATOM 951 C C . TRP A 1 120 ? -5.196 -7.950 -7.451 1.00 98.44 120 TRP A C 1
ATOM 953 O O . TRP A 1 120 ? -4.948 -6.748 -7.457 1.00 98.44 120 TRP A O 1
ATOM 963 N N . LYS A 1 121 ? -5.900 -8.536 -8.425 1.00 98.62 121 LYS A N 1
ATOM 964 C CA . LYS A 1 121 ? -6.368 -7.805 -9.606 1.00 98.62 121 LYS A CA 1
ATOM 965 C C . LYS A 1 121 ? -7.399 -6.749 -9.224 1.00 98.62 121 LYS A C 1
ATOM 967 O O . LYS A 1 121 ? -7.272 -5.593 -9.628 1.00 98.62 121 LYS A O 1
ATOM 972 N N . ALA A 1 122 ? -8.393 -7.121 -8.417 1.00 98.50 122 ALA A N 1
ATOM 973 C CA . ALA A 1 122 ? -9.397 -6.173 -7.936 1.00 98.50 122 ALA A CA 1
ATOM 974 C C . ALA A 1 122 ? -8.787 -5.102 -7.015 1.00 98.50 122 ALA A C 1
ATOM 976 O O . ALA A 1 122 ? -9.142 -3.927 -7.122 1.00 98.50 122 ALA A O 1
ATOM 977 N N . PHE A 1 123 ? -7.845 -5.492 -6.150 1.00 98.75 123 PHE A N 1
ATOM 978 C CA . PHE A 1 123 ? -7.117 -4.566 -5.285 1.00 98.75 123 PHE A CA 1
ATOM 979 C C . PHE A 1 123 ? -6.325 -3.532 -6.092 1.00 98.75 123 PHE A C 1
ATOM 981 O O . PHE A 1 123 ? -6.526 -2.337 -5.889 1.00 98.75 123 PHE A O 1
ATOM 988 N N . LEU A 1 124 ? -5.490 -3.970 -7.038 1.00 98.56 124 LEU A N 1
ATOM 989 C CA . LEU A 1 124 ? -4.648 -3.078 -7.840 1.00 98.56 124 LEU A CA 1
ATOM 990 C C . LEU A 1 124 ? -5.475 -2.178 -8.768 1.00 98.56 124 LEU A C 1
ATOM 992 O O . LEU A 1 124 ? -5.164 -0.999 -8.902 1.00 98.56 124 LEU A O 1
ATOM 996 N N . THR A 1 125 ? -6.602 -2.672 -9.293 1.00 98.38 125 THR A N 1
ATOM 997 C CA . THR A 1 125 ? -7.566 -1.838 -10.041 1.00 98.38 125 THR A CA 1
ATOM 998 C C . THR A 1 125 ? -8.137 -0.708 -9.176 1.00 98.38 125 THR A C 1
ATOM 1000 O O . THR A 1 125 ? -8.317 0.414 -9.639 1.00 98.38 125 THR A O 1
ATOM 1003 N N . LYS A 1 126 ? -8.449 -0.982 -7.903 1.00 98.38 126 LYS A N 1
ATOM 1004 C CA . LYS A 1 126 ? -8.927 0.047 -6.970 1.00 98.38 126 LYS A CA 1
ATOM 1005 C C . LYS A 1 126 ? -7.797 1.002 -6.574 1.00 98.38 126 LYS A C 1
ATOM 1007 O O . LYS A 1 126 ? -8.036 2.203 -6.451 1.00 98.38 126 LYS A O 1
ATOM 1012 N N . ALA A 1 127 ? -6.595 0.471 -6.367 1.00 98.50 127 ALA A N 1
ATOM 1013 C CA . ALA A 1 127 ? -5.433 1.234 -5.942 1.00 98.50 127 ALA A CA 1
ATOM 1014 C C . ALA A 1 127 ? -4.952 2.220 -7.016 1.00 98.50 127 ALA A C 1
ATOM 1016 O O . ALA A 1 127 ? -4.562 3.327 -6.657 1.00 98.50 127 ALA A O 1
ATOM 1017 N N . SER A 1 128 ? -5.034 1.888 -8.311 1.00 98.00 128 SER A N 1
ATOM 1018 C CA . SER A 1 128 ? -4.553 2.772 -9.390 1.00 98.00 128 SER A CA 1
ATOM 1019 C C . SER A 1 128 ? -5.297 4.111 -9.441 1.00 98.00 128 SER A C 1
ATOM 1021 O O . SER A 1 128 ? -4.719 5.137 -9.783 1.00 98.00 128 SER A O 1
ATOM 1023 N N . GLY A 1 129 ? -6.560 4.145 -9.004 1.00 97.69 129 GLY A N 1
ATOM 1024 C CA . GLY A 1 129 ? -7.337 5.381 -8.869 1.00 97.69 129 GLY A CA 1
ATOM 1025 C C . GLY A 1 129 ? -7.037 6.206 -7.610 1.00 97.69 129 GLY A C 1
ATOM 1026 O O . GLY A 1 129 ? -7.638 7.261 -7.424 1.00 97.69 129 GLY A O 1
ATOM 1027 N N . LEU A 1 130 ? -6.169 5.726 -6.715 1.00 98.19 130 LEU A N 1
ATOM 1028 C CA . LEU A 1 130 ? -5.926 6.318 -5.396 1.00 98.19 130 LEU A CA 1
ATOM 1029 C C . LEU A 1 130 ? -4.446 6.611 -5.142 1.00 98.19 130 LEU A C 1
ATOM 1031 O O . LEU A 1 130 ? -4.132 7.685 -4.630 1.00 98.19 130 LEU A O 1
ATOM 1035 N N . VAL A 1 131 ? -3.561 5.668 -5.473 1.00 98.19 131 VAL A N 1
ATOM 1036 C CA . VAL A 1 131 ? -2.107 5.737 -5.259 1.00 98.19 131 VAL A CA 1
ATOM 1037 C C . VAL A 1 131 ? -1.481 7.034 -5.784 1.00 98.19 131 VAL A C 1
ATOM 1039 O O . VAL A 1 131 ? -0.713 7.602 -5.017 1.00 98.19 131 VAL A O 1
ATOM 1042 N N . PRO A 1 132 ? -1.845 7.568 -6.972 1.00 97.38 132 PRO A N 1
ATOM 1043 C CA . PRO A 1 132 ? -1.295 8.826 -7.496 1.00 97.38 132 PRO A CA 1
ATOM 1044 C C . PRO A 1 132 ? -1.500 10.085 -6.645 1.00 97.38 132 PRO A C 1
ATOM 1046 O O . PRO A 1 132 ? -0.941 11.138 -6.950 1.00 97.38 132 PRO A O 1
ATOM 1049 N N . TYR A 1 133 ? -2.355 10.028 -5.625 1.00 96.44 133 TYR A N 1
ATOM 1050 C CA . TYR A 1 133 ? -2.747 11.191 -4.838 1.00 96.44 133 TYR A CA 1
ATOM 1051 C C . TYR A 1 133 ? -2.195 11.087 -3.419 1.00 96.44 133 TYR A C 1
ATOM 1053 O O . TYR A 1 133 ? -2.332 10.050 -2.770 1.00 96.44 133 TYR A O 1
ATOM 1061 N N . ALA A 1 134 ? -1.632 12.186 -2.915 1.00 95.19 134 ALA A N 1
ATOM 1062 C CA . ALA A 1 134 ? -1.256 12.294 -1.510 1.00 95.19 134 ALA A CA 1
ATOM 1063 C C . ALA A 1 134 ? -2.473 12.051 -0.596 1.00 95.19 134 ALA A C 1
ATOM 1065 O O . ALA A 1 134 ? -3.618 12.327 -0.966 1.00 95.19 134 ALA A O 1
ATOM 1066 N N . PHE A 1 135 ? -2.221 11.502 0.593 1.00 96.44 135 PHE A N 1
ATOM 1067 C CA . PHE A 1 135 ? -3.255 11.241 1.590 1.00 96.44 135 PHE A CA 1
ATOM 1068 C C . PHE A 1 135 ? -2.700 11.521 2.982 1.00 96.44 135 PHE A C 1
ATOM 1070 O O . PHE A 1 135 ? -1.994 10.700 3.574 1.00 96.44 135 PHE A O 1
ATOM 1077 N N . GLU A 1 136 ? -3.017 12.699 3.497 1.00 94.94 136 GLU A N 1
ATOM 1078 C CA . GLU A 1 136 ? -2.499 13.189 4.761 1.00 94.94 136 GLU A CA 1
ATOM 1079 C C . GLU A 1 136 ? -3.364 12.728 5.941 1.00 94.94 136 GLU A C 1
ATOM 1081 O O . GLU A 1 136 ? -4.501 12.249 5.835 1.00 94.94 136 GLU A O 1
ATOM 1086 N N . LYS A 1 137 ? -2.858 12.982 7.150 1.00 93.12 137 LYS A N 1
ATOM 1087 C CA . LYS A 1 137 ? -3.627 12.784 8.386 1.00 93.12 137 LYS A CA 1
ATOM 1088 C C . LYS A 1 137 ? -4.971 13.530 8.395 1.00 93.12 137 LYS A C 1
ATOM 1090 O O . LYS A 1 137 ? -5.892 13.093 9.093 1.00 93.12 137 LYS A O 1
ATOM 1095 N N . ALA A 1 138 ? -5.068 14.687 7.737 1.00 93.75 138 ALA A N 1
ATOM 1096 C CA . ALA A 1 138 ? -6.309 15.456 7.667 1.00 93.75 138 ALA A CA 1
ATOM 1097 C C . ALA A 1 138 ? -7.379 14.699 6.865 1.00 93.75 138 ALA A C 1
ATOM 1099 O O . ALA A 1 138 ? -8.481 14.505 7.385 1.00 93.75 138 ALA A O 1
ATOM 1100 N N . ASP A 1 139 ? -7.005 14.162 5.703 1.00 96.00 139 ASP A N 1
ATOM 1101 C CA . ASP A 1 139 ? -7.874 13.350 4.845 1.00 96.00 139 ASP A CA 1
ATOM 1102 C C . ASP A 1 139 ? -8.359 12.098 5.581 1.00 96.00 139 ASP A C 1
ATOM 1104 O O . ASP A 1 139 ? -9.551 11.785 5.590 1.00 96.00 139 ASP A O 1
ATOM 1108 N N . ALA A 1 140 ? -7.459 11.424 6.307 1.00 94.81 140 ALA A N 1
ATOM 1109 C CA . ALA A 1 140 ? -7.808 10.265 7.128 1.00 94.81 140 ALA A CA 1
ATOM 1110 C C . ALA A 1 140 ? -8.877 10.594 8.185 1.00 94.81 140 ALA A C 1
ATOM 1112 O O . ALA A 1 140 ? -9.808 9.816 8.411 1.00 94.81 140 ALA A O 1
ATOM 1113 N N . LYS A 1 141 ? -8.765 11.755 8.843 1.00 92.50 141 LYS A N 1
ATOM 1114 C CA . LYS A 1 141 ? -9.746 12.198 9.844 1.00 92.50 141 LYS A CA 1
ATOM 1115 C C . LYS A 1 141 ? -11.081 12.562 9.217 1.00 92.50 141 LYS A C 1
ATOM 1117 O O . LYS A 1 141 ? -12.105 12.248 9.818 1.00 92.50 141 LYS A O 1
ATOM 1122 N N . GLU A 1 142 ? -11.074 13.232 8.071 1.00 94.94 142 GLU A N 1
ATOM 1123 C CA . GLU A 1 142 ? -12.297 13.581 7.349 1.00 94.94 142 GLU A CA 1
ATOM 1124 C C . GLU A 1 142 ? -13.029 12.316 6.894 1.00 94.94 142 GLU A C 1
ATOM 1126 O O . GLU A 1 142 ? -14.212 12.138 7.186 1.00 94.94 142 GLU A O 1
ATOM 1131 N N . LYS A 1 143 ? -12.297 11.391 6.270 1.00 95.25 143 LYS A N 1
ATOM 1132 C CA . LYS A 1 143 ? -12.844 10.176 5.671 1.00 95.25 143 LYS A CA 1
ATOM 1133 C C . LYS A 1 143 ? -13.309 9.140 6.696 1.00 95.25 143 LYS A C 1
ATOM 1135 O O . LYS A 1 143 ? -14.384 8.565 6.552 1.00 95.25 143 LYS A O 1
ATOM 1140 N N . TYR A 1 144 ? -12.520 8.902 7.745 1.00 91.88 144 TYR A N 1
ATOM 1141 C CA . TYR A 1 144 ? -12.778 7.837 8.726 1.00 91.88 144 TYR A CA 1
ATOM 1142 C C . TYR A 1 144 ? -13.267 8.360 10.085 1.00 91.88 144 TYR A C 1
ATOM 1144 O O . TYR A 1 144 ? -13.484 7.584 11.020 1.00 91.88 144 TYR A O 1
ATOM 1152 N N . GLY A 1 145 ? -13.435 9.679 10.227 1.00 86.81 145 GLY A N 1
ATOM 1153 C CA . GLY A 1 145 ? -13.918 10.360 11.435 1.00 86.81 145 GLY A CA 1
ATOM 1154 C C . GLY A 1 145 ? -12.917 10.408 12.597 1.00 86.81 145 GLY A C 1
ATOM 1155 O O . GLY A 1 145 ? -13.108 11.162 13.554 1.00 86.81 145 GLY A O 1
ATOM 1156 N N . ARG A 1 146 ? -11.856 9.596 12.557 1.00 77.25 146 ARG A N 1
ATOM 1157 C CA . ARG A 1 146 ? -10.812 9.505 13.585 1.00 77.25 146 ARG A CA 1
ATOM 1158 C C . ARG A 1 146 ? -9.564 8.845 13.006 1.00 77.25 146 ARG A C 1
ATOM 1160 O O . ARG A 1 146 ? -9.670 7.798 12.390 1.00 77.25 146 ARG A O 1
ATOM 1167 N N . GLU A 1 147 ? -8.393 9.415 13.285 1.00 78.81 147 GLU A N 1
ATOM 1168 C CA . GLU A 1 147 ? -7.109 8.755 13.029 1.00 78.81 147 GLU A CA 1
ATOM 1169 C C . GLU A 1 147 ? -6.141 9.050 14.180 1.00 78.81 147 GLU A C 1
ATOM 1171 O O . GLU A 1 147 ? -5.772 10.203 14.447 1.00 78.81 147 GLU A O 1
ATOM 1176 N N . ASN A 1 148 ? -5.766 7.995 14.900 1.00 70.06 148 ASN A N 1
ATOM 1177 C CA . ASN A 1 148 ? -4.783 8.033 15.977 1.00 70.06 148 ASN A CA 1
ATOM 1178 C C . ASN A 1 148 ? -4.119 6.657 16.082 1.00 70.06 148 ASN A C 1
ATOM 1180 O O . ASN A 1 148 ? -4.845 5.666 16.154 1.00 70.06 148 ASN A O 1
ATOM 1184 N N . VAL A 1 149 ? -2.784 6.612 16.152 1.00 60.56 149 VAL A N 1
ATOM 1185 C CA . VAL A 1 149 ? -1.970 5.381 16.247 1.00 60.56 149 VAL A CA 1
ATOM 1186 C C . VAL A 1 149 ? -2.481 4.463 17.361 1.00 60.56 149 VAL A C 1
ATOM 1188 O O . VAL A 1 149 ? -2.646 3.261 17.173 1.00 60.56 149 VAL A O 1
ATOM 1191 N N . PHE A 1 150 ? -2.851 5.048 18.504 1.00 65.06 150 PHE A N 1
ATOM 1192 C CA . PHE A 1 150 ? -3.348 4.310 19.668 1.00 65.06 150 PHE A CA 1
ATOM 1193 C C . PHE A 1 150 ? -4.733 3.681 19.474 1.00 65.06 150 PHE A C 1
ATOM 1195 O O . PHE A 1 150 ? -5.152 2.871 20.299 1.00 65.06 150 PHE A O 1
ATOM 1202 N N . SER A 1 151 ? -5.454 4.022 18.401 1.00 70.06 151 SER A N 1
ATOM 1203 C CA . SER A 1 151 ? -6.753 3.404 18.114 1.00 70.06 151 SER A CA 1
ATOM 1204 C C . SER A 1 151 ? -6.591 1.911 17.850 1.00 70.06 151 SER A C 1
ATOM 1206 O O . SER A 1 151 ? -7.440 1.159 18.304 1.00 70.06 151 SER A O 1
ATOM 1208 N N . GLY A 1 152 ? -5.491 1.479 17.218 1.00 65.25 152 GLY A N 1
ATOM 1209 C CA . GLY A 1 152 ? -5.195 0.055 17.009 1.00 65.25 152 GLY A CA 1
ATOM 1210 C C . GLY A 1 152 ? -5.049 -0.719 18.323 1.00 65.25 152 GLY A C 1
ATOM 1211 O O . GLY A 1 152 ? -5.643 -1.777 18.499 1.00 65.25 152 GLY A O 1
ATOM 1212 N N . MET A 1 153 ? -4.340 -0.138 19.298 1.00 64.38 153 MET A N 1
ATOM 1213 C CA . MET A 1 153 ? -4.126 -0.755 20.615 1.00 64.38 153 MET A CA 1
ATOM 1214 C C . MET A 1 153 ? -5.392 -0.821 21.478 1.00 64.38 153 MET A C 1
ATOM 1216 O O . MET A 1 153 ? -5.479 -1.657 22.367 1.00 64.38 153 MET A O 1
ATOM 1220 N N . LEU A 1 154 ? -6.376 0.045 21.231 1.00 67.12 154 LEU A N 1
ATOM 1221 C CA . LEU A 1 154 ? -7.649 0.070 21.962 1.00 67.12 154 LEU A CA 1
ATOM 1222 C C . LEU A 1 154 ? -8.777 -0.659 21.208 1.00 67.12 154 LEU A C 1
ATOM 1224 O O . LEU A 1 154 ? -9.952 -0.358 21.418 1.00 67.12 154 LEU A O 1
ATOM 1228 N N . GLY A 1 155 ? -8.430 -1.582 20.303 1.00 68.88 155 GLY A N 1
ATOM 1229 C CA . GLY A 1 155 ? -9.392 -2.391 19.541 1.00 68.88 155 GLY A CA 1
ATOM 1230 C C . GLY A 1 155 ? -10.116 -1.637 18.417 1.00 68.88 155 GLY A C 1
ATOM 1231 O O . GLY A 1 155 ? -11.113 -2.114 17.878 1.00 68.88 155 GLY A O 1
ATOM 1232 N N . GLY A 1 156 ? -9.650 -0.439 18.070 1.00 80.88 156 GLY A N 1
ATOM 1233 C CA . GLY A 1 156 ? -10.077 0.319 16.898 1.00 80.88 156 GLY A CA 1
ATOM 1234 C C . GLY A 1 156 ? -9.201 0.049 15.671 1.00 80.88 156 GLY A C 1
ATOM 1235 O O . GLY A 1 156 ? -8.263 -0.740 15.701 1.00 80.88 156 GLY A O 1
ATOM 1236 N N . ARG A 1 157 ? -9.501 0.743 14.571 1.00 88.69 157 ARG A N 1
ATOM 1237 C CA . ARG A 1 157 ? -8.703 0.709 13.338 1.00 88.69 157 ARG A CA 1
ATOM 1238 C C . ARG A 1 157 ? -7.869 1.986 13.239 1.00 88.69 157 ARG A C 1
ATOM 1240 O O . ARG A 1 157 ? -8.374 3.060 13.561 1.00 88.69 157 ARG A O 1
ATOM 1247 N N . SER A 1 158 ? -6.606 1.864 12.839 1.00 93.38 158 SER A N 1
ATOM 1248 C CA . SER A 1 158 ? -5.720 2.992 12.521 1.00 93.38 158 SER A CA 1
ATOM 1249 C C . SER A 1 158 ? -4.885 2.635 11.305 1.00 93.38 158 SER A C 1
ATOM 1251 O O . SER A 1 158 ? -4.289 1.553 11.256 1.00 93.38 158 SER A O 1
ATOM 1253 N N . LEU A 1 159 ? -4.842 3.549 10.343 1.00 95.56 159 LEU A N 1
ATOM 1254 C CA . LEU A 1 159 ? -4.024 3.407 9.147 1.00 95.56 159 LEU A CA 1
ATOM 1255 C C . LEU A 1 159 ? -2.533 3.341 9.520 1.00 95.56 159 LEU A C 1
ATOM 1257 O O . LEU A 1 159 ? -1.820 2.491 9.002 1.00 95.56 159 LEU A O 1
ATOM 1261 N N . ARG A 1 160 ? -2.076 4.141 10.500 1.00 93.81 160 ARG A N 1
ATOM 1262 C CA . ARG A 1 160 ? -0.669 4.133 10.956 1.00 93.81 160 ARG A CA 1
ATOM 1263 C C . ARG A 1 160 ? -0.283 2.801 11.569 1.00 93.81 160 ARG A C 1
ATOM 1265 O O . ARG A 1 160 ? 0.722 2.219 11.190 1.00 93.81 160 ARG A O 1
ATOM 1272 N N . CYS A 1 161 ? -1.118 2.308 12.484 1.00 92.81 161 CYS A N 1
ATOM 1273 C CA . CYS A 1 161 ? -0.892 1.010 13.114 1.00 92.81 161 CYS A CA 1
ATOM 1274 C C . CYS A 1 161 ? -0.865 -0.109 12.061 1.00 92.81 161 CYS A C 1
ATOM 1276 O O . CYS A 1 161 ? 0.010 -0.965 12.102 1.00 92.81 161 CYS A O 1
ATOM 1278 N N . THR A 1 162 ? -1.765 -0.063 11.072 1.00 95.38 162 THR A N 1
ATOM 1279 C CA . THR A 1 162 ? -1.761 -1.026 9.959 1.00 95.38 162 THR A CA 1
ATOM 1280 C C . THR A 1 162 ? -0.481 -0.905 9.123 1.00 95.38 162 THR A C 1
ATOM 1282 O O . THR A 1 162 ? 0.144 -1.917 8.827 1.00 95.38 162 THR A O 1
ATOM 1285 N N . GLY A 1 163 ? -0.040 0.314 8.797 1.00 95.56 163 GLY A N 1
ATOM 1286 C CA . GLY A 1 163 ? 1.209 0.564 8.074 1.00 95.56 163 GLY A CA 1
ATOM 1287 C C . GLY A 1 163 ? 2.448 0.063 8.823 1.00 95.56 163 GLY A C 1
ATOM 1288 O O . GLY A 1 163 ? 3.297 -0.586 8.225 1.00 95.56 163 GLY A O 1
ATOM 1289 N N . GLU A 1 164 ? 2.540 0.279 10.135 1.00 94.12 164 GLU A N 1
ATOM 1290 C CA . GLU A 1 164 ? 3.634 -0.263 10.958 1.00 94.12 164 GLU A CA 1
ATOM 1291 C C . GLU A 1 164 ? 3.638 -1.795 10.979 1.00 94.12 164 GLU A C 1
ATOM 1293 O O . GLU A 1 164 ? 4.703 -2.401 10.889 1.00 94.12 164 GLU A O 1
ATOM 1298 N N . LEU A 1 165 ? 2.462 -2.432 11.037 1.00 94.44 165 LEU A N 1
ATOM 1299 C CA . LEU A 1 165 ? 2.347 -3.891 10.935 1.00 94.44 165 LEU A CA 1
ATOM 1300 C C . LEU A 1 165 ? 2.802 -4.405 9.562 1.00 94.44 165 LEU A C 1
ATOM 1302 O O . LEU A 1 165 ? 3.378 -5.487 9.487 1.00 94.44 165 LEU A O 1
ATOM 1306 N N . ILE A 1 166 ? 2.562 -3.639 8.493 1.00 96.94 166 ILE A N 1
ATOM 1307 C CA . ILE A 1 166 ? 3.008 -3.982 7.137 1.00 96.94 166 ILE A CA 1
ATOM 1308 C C . ILE A 1 166 ? 4.516 -3.835 7.015 1.00 96.94 166 ILE A C 1
ATOM 1310 O O . ILE A 1 166 ? 5.160 -4.784 6.595 1.00 96.94 166 ILE A O 1
ATOM 1314 N N . TYR A 1 167 ? 5.097 -2.705 7.414 1.00 95.56 167 TYR A N 1
ATOM 1315 C CA . TYR A 1 167 ? 6.543 -2.484 7.293 1.00 95.56 167 TYR A CA 1
ATOM 1316 C C . TYR A 1 167 ? 7.366 -3.255 8.334 1.00 95.56 167 TYR A C 1
ATOM 1318 O O . TYR A 1 167 ? 8.575 -3.422 8.174 1.00 95.56 167 TYR A O 1
ATOM 1326 N N . GLY A 1 168 ? 6.734 -3.712 9.418 1.00 93.94 168 GLY A N 1
ATOM 1327 C CA . GLY A 1 168 ? 7.424 -4.299 10.567 1.00 93.94 168 GLY A CA 1
ATOM 1328 C C . GLY A 1 168 ? 8.273 -3.283 11.340 1.00 93.94 168 GLY A C 1
ATOM 1329 O O . GLY A 1 168 ? 9.097 -3.675 12.165 1.00 93.94 168 GLY A O 1
ATOM 1330 N N . SER A 1 169 ? 8.101 -1.983 11.074 1.00 92.19 169 SER A N 1
ATOM 1331 C CA . SER A 1 169 ? 8.893 -0.902 11.656 1.00 92.19 169 SER A CA 1
ATOM 1332 C C . SER A 1 169 ? 8.060 0.355 11.920 1.00 92.19 169 SER A C 1
ATOM 1334 O O . SER A 1 169 ? 7.165 0.741 11.154 1.00 92.19 169 SER A O 1
ATOM 1336 N N . SER A 1 170 ? 8.401 1.024 13.023 1.00 91.81 170 SER A N 1
ATOM 1337 C CA . SER A 1 170 ? 7.909 2.364 13.344 1.00 91.81 170 SER A CA 1
ATOM 1338 C C . SER A 1 170 ? 8.394 3.365 12.298 1.00 91.81 170 SER A C 1
ATOM 1340 O O . SER A 1 170 ? 9.528 3.284 11.827 1.00 91.81 170 SER A O 1
ATOM 1342 N N . VAL A 1 171 ? 7.551 4.343 11.970 1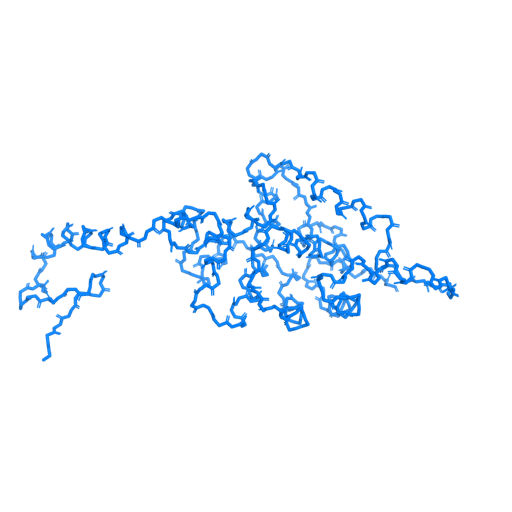.00 90.62 171 VAL A N 1
ATOM 1343 C CA . VAL A 1 171 ? 7.971 5.487 11.145 1.00 90.62 171 VAL A CA 1
ATOM 1344 C C . VAL A 1 171 ? 8.779 6.514 11.951 1.00 90.62 171 VAL A C 1
ATOM 1346 O O . VAL A 1 171 ? 9.595 7.247 11.403 1.00 90.62 171 VAL A O 1
ATOM 1349 N N . MET A 1 172 ? 8.588 6.556 13.273 1.00 87.88 172 MET A N 1
ATOM 1350 C CA . MET A 1 172 ? 9.335 7.449 14.160 1.00 87.88 172 MET A CA 1
ATOM 1351 C C . MET A 1 172 ? 10.767 6.934 14.310 1.00 87.88 172 MET A C 1
ATOM 1353 O O . MET A 1 172 ? 10.971 5.877 14.912 1.00 87.88 172 MET A O 1
ATOM 1357 N N . GLY A 1 173 ? 11.740 7.692 13.799 1.00 83.94 173 GLY A N 1
ATOM 1358 C CA . GLY A 1 173 ? 13.134 7.240 13.732 1.00 83.94 173 GLY A CA 1
ATOM 1359 C C . GLY A 1 173 ? 13.326 6.151 12.681 1.00 83.94 173 GLY A C 1
ATOM 1360 O O . GLY A 1 173 ? 14.025 5.172 12.939 1.00 83.94 173 GLY A O 1
ATOM 1361 N N . TYR A 1 174 ? 12.634 6.310 11.549 1.00 89.12 174 TYR A N 1
ATOM 1362 C CA . TYR A 1 174 ? 12.621 5.364 10.447 1.00 89.12 174 TYR A CA 1
ATOM 1363 C C . TYR A 1 174 ? 14.030 4.874 10.093 1.00 89.12 174 TYR A C 1
ATOM 1365 O O . TYR A 1 174 ? 14.960 5.646 9.872 1.00 89.12 174 TYR A O 1
ATOM 1373 N N . ASN A 1 175 ? 14.149 3.554 10.057 1.00 88.62 175 ASN A N 1
ATOM 1374 C CA . ASN A 1 175 ? 15.277 2.823 9.518 1.00 88.62 175 ASN A CA 1
ATOM 1375 C C . ASN A 1 175 ? 14.661 1.643 8.756 1.00 88.62 175 ASN A C 1
ATOM 1377 O O . ASN A 1 175 ? 13.891 0.898 9.383 1.00 88.62 175 ASN A O 1
ATOM 1381 N N . PRO A 1 176 ? 14.925 1.488 7.446 1.00 88.44 176 PRO A N 1
ATOM 1382 C C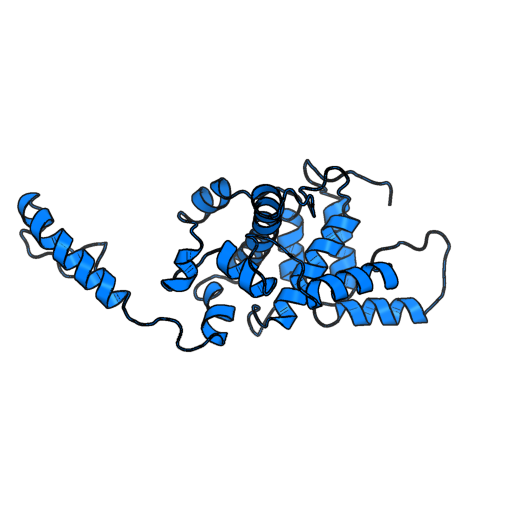A . PRO A 1 176 ? 14.362 0.395 6.666 1.00 88.44 176 PRO A CA 1
ATOM 1383 C C . PRO A 1 176 ? 14.608 -0.946 7.361 1.00 88.44 176 PRO A C 1
ATOM 1385 O O . PRO A 1 176 ? 15.693 -1.201 7.898 1.00 88.44 176 PRO A O 1
ATOM 1388 N N . SER A 1 177 ? 13.595 -1.812 7.382 1.00 90.31 177 SER A N 1
ATOM 1389 C CA . SER A 1 177 ? 13.807 -3.169 7.892 1.00 90.31 177 SER A CA 1
ATOM 1390 C C . SER A 1 177 ? 14.740 -3.939 6.942 1.00 90.31 177 SER A C 1
ATOM 1392 O O . SER A 1 177 ? 14.788 -3.625 5.752 1.00 90.31 177 SER A O 1
ATOM 1394 N N . PRO A 1 178 ? 15.461 -4.980 7.408 1.00 93.19 178 PRO A N 1
ATOM 1395 C CA . PRO A 1 178 ? 16.271 -5.812 6.514 1.00 93.19 178 PRO A CA 1
ATOM 1396 C C . PRO A 1 178 ? 15.474 -6.370 5.330 1.00 93.19 178 PRO A C 1
ATOM 1398 O O . PRO A 1 178 ? 16.011 -6.532 4.240 1.00 93.19 178 PRO A O 1
ATOM 1401 N N . ASP A 1 179 ? 14.187 -6.632 5.550 1.00 92.44 179 ASP A N 1
ATOM 1402 C CA . ASP A 1 179 ? 13.275 -7.151 4.540 1.00 92.44 179 ASP A CA 1
ATOM 1403 C C . ASP A 1 179 ? 12.885 -6.093 3.512 1.00 92.44 179 ASP A C 1
ATOM 1405 O O . ASP A 1 179 ? 12.867 -6.381 2.321 1.00 92.44 179 ASP A O 1
ATOM 1409 N N . GLU A 1 180 ? 12.603 -4.873 3.968 1.00 91.44 180 GLU A N 1
ATOM 1410 C CA . GLU A 1 180 ? 12.351 -3.735 3.088 1.00 91.44 180 GLU A CA 1
ATOM 1411 C C . GLU A 1 180 ? 13.568 -3.465 2.197 1.00 91.44 180 GLU A C 1
ATOM 1413 O O . GLU A 1 180 ? 13.430 -3.428 0.976 1.00 91.44 180 GLU A O 1
ATOM 1418 N N . SER A 1 181 ? 14.771 -3.391 2.778 1.00 92.50 181 SER A N 1
ATOM 1419 C CA . SER A 1 181 ? 16.013 -3.220 2.013 1.00 92.50 181 SER A CA 1
ATOM 1420 C C . SER A 1 181 ? 16.258 -4.363 1.025 1.00 92.50 181 SER A C 1
ATOM 1422 O O . SER A 1 181 ? 16.710 -4.124 -0.091 1.00 92.50 181 SER A O 1
ATOM 1424 N N . ALA A 1 182 ? 15.955 -5.607 1.408 1.00 91.94 182 ALA A N 1
ATOM 1425 C CA . ALA A 1 182 ? 16.099 -6.752 0.513 1.00 91.94 182 ALA A CA 1
ATOM 1426 C C . ALA A 1 182 ? 15.156 -6.660 -0.696 1.00 91.94 182 ALA A C 1
ATOM 1428 O O . ALA A 1 182 ? 15.568 -6.990 -1.804 1.00 91.94 182 ALA A O 1
ATOM 1429 N N . PHE A 1 183 ? 13.920 -6.188 -0.510 1.00 91.81 183 PHE A N 1
ATOM 1430 C CA . PHE A 1 183 ? 12.990 -5.993 -1.624 1.00 91.81 183 PHE A CA 1
ATOM 1431 C C . PHE A 1 183 ? 13.395 -4.836 -2.538 1.00 91.81 183 PHE A C 1
ATOM 1433 O O . PHE A 1 183 ? 13.252 -4.963 -3.750 1.00 91.81 183 PHE A O 1
ATOM 1440 N N . PHE A 1 184 ? 13.955 -3.756 -1.988 1.00 89.44 184 PHE A N 1
ATOM 1441 C CA . PHE A 1 184 ? 14.548 -2.691 -2.800 1.00 89.44 184 PHE A CA 1
ATOM 1442 C C . PHE A 1 184 ? 15.681 -3.198 -3.689 1.00 89.44 184 PHE A C 1
ATOM 1444 O O . PHE A 1 184 ? 15.695 -2.920 -4.885 1.00 89.44 184 PHE A O 1
ATOM 1451 N N . ASN A 1 185 ? 16.599 -3.981 -3.119 1.00 88.25 185 ASN A N 1
ATOM 1452 C CA . ASN A 1 185 ? 17.689 -4.571 -3.891 1.00 88.25 185 ASN A CA 1
ATOM 1453 C C . ASN A 1 185 ? 17.154 -5.517 -4.972 1.00 88.25 185 ASN A C 1
ATOM 1455 O O . ASN A 1 185 ? 17.621 -5.469 -6.101 1.00 88.25 185 ASN A O 1
ATOM 1459 N N . ALA A 1 186 ? 16.132 -6.318 -4.652 1.00 87.38 186 ALA A N 1
ATOM 1460 C CA . ALA A 1 186 ? 15.521 -7.225 -5.618 1.00 87.38 186 ALA A CA 1
ATOM 1461 C C . ALA A 1 186 ? 14.899 -6.484 -6.815 1.00 87.38 186 ALA A C 1
ATOM 1463 O O . ALA A 1 186 ? 15.041 -6.945 -7.941 1.00 87.38 186 ALA A O 1
ATOM 1464 N N . ILE A 1 187 ? 14.243 -5.334 -6.607 1.00 86.44 187 ILE A N 1
ATOM 1465 C CA . ILE A 1 187 ? 13.740 -4.509 -7.722 1.00 86.44 187 ILE A CA 1
ATOM 1466 C C . ILE A 1 187 ? 14.889 -4.015 -8.596 1.00 86.44 187 ILE A C 1
ATOM 1468 O O . ILE A 1 187 ? 14.817 -4.143 -9.813 1.00 86.44 187 ILE A O 1
ATOM 1472 N N . ALA A 1 188 ? 15.947 -3.486 -7.976 1.00 85.00 188 ALA A N 1
ATOM 1473 C CA . ALA A 1 188 ? 17.100 -2.967 -8.704 1.00 85.00 188 ALA A CA 1
ATOM 1474 C C . ALA A 1 188 ? 17.830 -4.054 -9.514 1.00 85.00 188 ALA A C 1
ATOM 1476 O O . ALA A 1 188 ? 18.396 -3.752 -10.554 1.00 85.00 188 ALA A O 1
ATOM 1477 N N . GLU A 1 189 ? 17.821 -5.303 -9.042 1.00 84.50 189 GLU A N 1
ATOM 1478 C CA . GLU A 1 189 ? 18.438 -6.441 -9.734 1.00 84.50 189 GLU A CA 1
ATOM 1479 C C . GLU A 1 189 ? 17.557 -7.031 -10.842 1.00 84.50 189 GLU A C 1
ATOM 1481 O O . GLU A 1 189 ? 18.089 -7.562 -11.808 1.00 84.50 189 GLU A O 1
ATOM 1486 N N . THR A 1 190 ? 16.229 -6.973 -10.697 1.00 80.25 190 THR A N 1
ATOM 1487 C CA . THR A 1 190 ? 15.284 -7.620 -11.630 1.00 80.25 190 THR A CA 1
ATOM 1488 C C . THR A 1 190 ? 14.742 -6.692 -12.709 1.00 80.25 190 THR A C 1
ATOM 1490 O O . THR A 1 190 ? 13.989 -7.164 -13.558 1.00 80.25 190 THR A O 1
ATOM 1493 N N . GLU A 1 191 ? 15.052 -5.389 -12.640 1.00 82.62 191 GLU A N 1
ATOM 1494 C CA . GLU A 1 191 ? 14.556 -4.361 -13.570 1.00 82.62 191 GLU A CA 1
ATOM 1495 C C . GLU A 1 191 ? 13.052 -4.544 -13.856 1.00 82.62 191 GLU A C 1
ATOM 1497 O O . GLU A 1 191 ? 12.578 -4.502 -14.989 1.00 82.62 191 GLU A O 1
ATOM 1502 N N . LEU A 1 192 ? 12.280 -4.797 -12.787 1.00 80.12 192 LEU A N 1
ATOM 1503 C CA . LEU A 1 192 ? 10.966 -5.455 -12.832 1.00 80.12 192 LEU A CA 1
ATOM 1504 C C . LEU A 1 192 ? 9.982 -4.856 -13.854 1.00 80.12 192 LEU A C 1
ATOM 1506 O O . LEU A 1 192 ? 9.151 -5.578 -14.416 1.00 80.12 192 LEU A O 1
ATOM 1510 N N . PHE A 1 193 ? 10.079 -3.551 -14.105 1.00 78.81 193 PHE A N 1
ATOM 1511 C CA . PHE A 1 193 ? 9.198 -2.780 -14.984 1.00 78.81 193 PHE A CA 1
ATOM 1512 C C . PHE A 1 193 ? 9.917 -2.093 -16.148 1.00 78.81 193 PHE A C 1
ATOM 1514 O O . PHE A 1 193 ? 9.373 -1.147 -16.716 1.00 78.81 193 PHE A O 1
ATOM 1521 N N . GLU A 1 194 ? 11.129 -2.516 -16.494 1.00 81.56 194 GLU A N 1
ATOM 1522 C CA . GLU A 1 194 ? 11.783 -2.015 -17.701 1.00 81.56 194 GLU A CA 1
ATOM 1523 C C . GLU A 1 194 ? 11.122 -2.609 -18.943 1.00 81.56 194 GLU A C 1
ATOM 1525 O O . GLU A 1 194 ? 10.752 -3.788 -18.996 1.00 81.56 194 GLU A O 1
ATOM 1530 N N . HIS A 1 195 ? 10.863 -1.725 -19.906 1.00 66.69 195 HIS A N 1
ATOM 1531 C CA . HIS A 1 195 ? 10.464 -2.104 -21.245 1.00 66.69 195 HIS A CA 1
ATOM 1532 C C . HIS A 1 195 ? 11.743 -2.303 -22.047 1.00 66.69 195 HIS A C 1
ATOM 1534 O O . HIS A 1 195 ? 12.501 -1.357 -22.245 1.00 66.69 195 HIS A O 1
ATOM 1540 N N . ASP A 1 196 ? 11.964 -3.521 -22.532 1.00 62.81 196 ASP A N 1
ATOM 1541 C CA . ASP A 1 196 ? 13.013 -3.772 -23.510 1.00 62.81 196 ASP A CA 1
ATOM 1542 C C . ASP A 1 196 ? 12.676 -3.019 -24.804 1.00 62.81 196 ASP A C 1
ATOM 1544 O O . ASP A 1 196 ? 11.903 -3.495 -25.641 1.00 62.81 196 ASP A O 1
ATOM 1548 N N . GLU A 1 197 ? 13.251 -1.829 -24.988 1.00 64.38 197 GLU A N 1
ATOM 1549 C CA . GLU A 1 197 ? 13.099 -1.059 -26.231 1.00 64.38 197 GLU A CA 1
ATOM 1550 C C . GLU A 1 197 ? 13.699 -1.798 -27.446 1.00 64.38 197 GLU A C 1
ATOM 1552 O O . GLU A 1 197 ? 13.340 -1.520 -28.592 1.00 64.38 197 GLU A O 1
ATOM 1557 N N . GLU A 1 198 ? 14.562 -2.795 -27.221 1.00 64.31 198 GLU A N 1
ATOM 1558 C CA . GLU A 1 198 ? 15.276 -3.524 -28.272 1.00 64.31 198 GLU A CA 1
ATOM 1559 C C . GLU A 1 198 ? 15.095 -5.047 -28.198 1.00 64.31 198 GLU A C 1
ATOM 1561 O O . GLU A 1 198 ? 16.065 -5.795 -28.215 1.00 64.31 198 GLU A O 1
ATOM 1566 N N . GLY A 1 199 ? 13.849 -5.532 -28.179 1.00 58.16 199 GLY A N 1
ATOM 1567 C CA . GLY A 1 199 ? 13.517 -6.897 -28.627 1.00 58.16 199 GLY A CA 1
ATOM 1568 C C . GLY A 1 199 ? 14.362 -8.026 -28.022 1.00 58.16 199 GLY A C 1
ATOM 1569 O O . GLY A 1 199 ? 14.661 -8.999 -28.722 1.00 58.16 199 GLY A O 1
ATOM 1570 N N . SER A 1 200 ? 14.763 -7.883 -26.757 1.00 57.38 200 SER A N 1
ATOM 1571 C CA . SER A 1 200 ? 15.460 -8.918 -26.006 1.00 57.38 200 SER A CA 1
ATOM 1572 C C . SER A 1 200 ? 14.554 -10.144 -25.919 1.00 57.38 200 SER A C 1
ATOM 1574 O O . SER A 1 200 ? 13.409 -10.065 -25.488 1.00 57.38 200 SER A O 1
ATOM 1576 N N . THR A 1 201 ? 15.033 -11.288 -26.403 1.00 57.41 201 THR A N 1
ATOM 1577 C CA . THR A 1 201 ? 14.312 -12.569 -26.337 1.00 57.41 201 THR A CA 1
ATOM 1578 C C . THR A 1 201 ? 14.824 -13.432 -25.185 1.00 57.41 201 THR A C 1
ATOM 1580 O O . THR A 1 201 ? 14.866 -14.657 -25.313 1.00 57.41 201 THR A O 1
ATOM 1583 N N . HIS A 1 202 ? 15.318 -12.822 -24.106 1.00 62.62 202 HIS A N 1
ATOM 1584 C CA . HIS A 1 202 ? 15.831 -13.561 -22.958 1.00 62.62 202 HIS A CA 1
ATOM 1585 C C . HIS A 1 202 ? 14.662 -14.107 -22.127 1.00 62.62 202 HIS A C 1
ATOM 1587 O O . HIS A 1 202 ? 14.231 -13.511 -21.152 1.00 62.62 202 HIS A O 1
ATOM 1593 N N . GLU A 1 203 ? 14.157 -15.282 -22.526 1.00 70.44 203 GLU A N 1
ATOM 1594 C CA . GLU A 1 203 ? 13.099 -16.023 -21.814 1.00 70.44 203 GLU A CA 1
ATOM 1595 C C . GLU A 1 203 ? 13.415 -16.237 -20.315 1.00 70.44 203 GLU A C 1
ATOM 1597 O O . GLU A 1 203 ? 12.497 -16.395 -19.517 1.00 70.44 203 GLU A O 1
ATOM 1602 N N . GLU A 1 204 ? 14.696 -16.230 -19.921 1.00 70.50 204 GLU A N 1
ATOM 1603 C CA . GLU A 1 204 ? 15.133 -16.383 -18.525 1.00 70.50 204 GLU A CA 1
ATOM 1604 C C . GLU A 1 204 ? 14.755 -15.176 -17.639 1.00 70.50 204 GLU A C 1
ATOM 1606 O O . GLU A 1 204 ? 14.383 -15.372 -16.482 1.00 70.50 204 GLU A O 1
ATOM 1611 N N . ASP A 1 205 ? 14.764 -13.952 -18.178 1.00 75.19 205 ASP A N 1
ATOM 1612 C CA . ASP A 1 205 ? 14.482 -12.733 -17.402 1.00 75.19 205 ASP A CA 1
ATOM 1613 C C . ASP A 1 205 ? 12.981 -12.605 -17.074 1.00 75.19 205 ASP A C 1
ATOM 1615 O O . ASP A 1 205 ? 12.583 -12.124 -16.005 1.00 75.19 205 ASP A O 1
ATOM 1619 N N . ASP A 1 206 ? 12.121 -13.110 -17.962 1.00 79.38 206 ASP A N 1
ATOM 1620 C CA . ASP A 1 206 ? 10.671 -13.127 -17.760 1.00 79.38 206 ASP A CA 1
ATOM 1621 C C . ASP A 1 206 ? 10.253 -14.070 -16.622 1.00 79.38 206 ASP A C 1
ATOM 1623 O O . ASP A 1 206 ? 9.340 -13.744 -15.851 1.00 79.38 206 ASP A O 1
ATOM 1627 N N . ASP A 1 207 ? 10.933 -15.210 -16.470 1.00 87.19 207 ASP A N 1
ATOM 1628 C CA . ASP A 1 207 ? 10.664 -16.165 -15.392 1.00 87.19 207 ASP A CA 1
ATOM 1629 C C . ASP A 1 207 ? 11.009 -15.565 -14.019 1.00 87.19 207 ASP A C 1
ATOM 1631 O O . ASP A 1 207 ? 10.226 -15.693 -13.069 1.00 87.19 207 ASP A O 1
ATOM 1635 N N . ASP A 1 208 ? 12.134 -14.857 -13.898 1.00 87.81 208 ASP A N 1
ATOM 1636 C CA . ASP A 1 208 ? 12.545 -14.217 -12.643 1.00 87.81 208 ASP A CA 1
ATOM 1637 C C . ASP A 1 208 ? 11.590 -13.085 -12.235 1.00 87.81 208 ASP A C 1
ATOM 1639 O O . ASP A 1 208 ? 11.146 -13.026 -11.078 1.00 87.81 208 ASP A O 1
ATOM 1643 N N . ARG A 1 209 ? 11.164 -12.249 -13.190 1.00 88.19 209 ARG A N 1
ATOM 1644 C CA . ARG A 1 209 ? 10.150 -11.202 -12.960 1.00 88.19 209 ARG A CA 1
ATOM 1645 C C . ARG A 1 209 ? 8.796 -11.796 -12.576 1.00 88.19 209 ARG A C 1
ATOM 1647 O O . ARG A 1 209 ? 8.140 -11.327 -11.636 1.00 88.19 209 ARG A O 1
ATOM 1654 N N . ALA A 1 210 ? 8.369 -12.857 -13.263 1.00 90.94 210 ALA A N 1
ATOM 1655 C CA . ALA A 1 210 ? 7.136 -13.568 -12.938 1.00 90.94 210 ALA A CA 1
ATOM 1656 C C . ALA A 1 210 ? 7.183 -14.149 -11.517 1.00 90.94 210 ALA A C 1
ATOM 1658 O O . ALA A 1 210 ? 6.225 -13.986 -10.749 1.00 90.94 210 ALA A O 1
ATOM 1659 N N . ASN A 1 211 ? 8.310 -14.759 -11.143 1.00 92.25 211 ASN A N 1
ATOM 1660 C CA . ASN A 1 211 ? 8.539 -15.312 -9.811 1.00 92.25 211 ASN A CA 1
ATOM 1661 C C . ASN A 1 211 ? 8.547 -14.225 -8.728 1.00 92.25 211 ASN A C 1
ATOM 1663 O O . ASN A 1 211 ? 7.949 -14.422 -7.664 1.00 92.25 211 ASN A O 1
ATOM 1667 N N . ALA A 1 212 ? 9.149 -13.062 -8.996 1.00 92.75 212 ALA A N 1
ATOM 1668 C CA . ALA A 1 212 ? 9.182 -11.940 -8.060 1.00 92.75 212 ALA A CA 1
ATOM 1669 C C . ALA A 1 212 ? 7.767 -11.470 -7.667 1.00 92.75 212 ALA A C 1
ATOM 1671 O O . ALA A 1 212 ? 7.517 -11.171 -6.491 1.00 92.75 212 ALA A O 1
ATOM 1672 N N . CYS A 1 213 ? 6.824 -11.473 -8.615 1.00 94.88 213 CYS A N 1
ATOM 1673 C CA . CYS A 1 213 ? 5.442 -11.035 -8.402 1.00 94.88 213 CYS A CA 1
ATOM 1674 C C . CYS A 1 213 ? 4.451 -12.150 -8.026 1.00 94.88 213 CYS A C 1
ATOM 1676 O O . CYS A 1 213 ? 3.280 -11.848 -7.777 1.00 94.88 213 CYS A O 1
ATOM 1678 N N . ALA A 1 214 ? 4.861 -13.420 -7.993 1.00 96.56 214 ALA A N 1
ATOM 1679 C CA . ALA A 1 214 ? 3.939 -14.557 -7.893 1.00 96.56 214 ALA A CA 1
ATOM 1680 C C . ALA A 1 214 ? 3.045 -14.538 -6.633 1.00 96.56 214 ALA A C 1
ATOM 1682 O O . ALA A 1 214 ? 1.867 -14.892 -6.690 1.00 96.56 214 ALA A O 1
ATOM 1683 N N . ASP A 1 215 ? 3.573 -14.086 -5.496 1.00 96.88 215 ASP A N 1
ATOM 1684 C CA . ASP A 1 215 ? 2.849 -13.974 -4.220 1.00 96.88 215 ASP A CA 1
ATOM 1685 C C . ASP A 1 215 ? 1.962 -12.720 -4.114 1.00 96.88 215 ASP A C 1
ATOM 1687 O O . ASP A 1 215 ? 1.087 -12.649 -3.245 1.00 96.88 215 ASP A O 1
ATOM 1691 N N . VAL A 1 216 ? 2.151 -11.758 -5.019 1.00 97.31 216 VAL A N 1
ATOM 1692 C CA . VAL A 1 216 ? 1.423 -10.483 -5.080 1.00 97.31 216 VAL A CA 1
ATOM 1693 C C . VAL A 1 216 ? 0.592 -10.334 -6.359 1.00 97.31 216 VAL A C 1
ATOM 1695 O O . VAL A 1 216 ? 0.350 -9.226 -6.829 1.00 97.31 216 VAL A O 1
ATOM 1698 N N . GLY A 1 217 ? 0.120 -11.450 -6.921 1.00 97.25 217 GLY A N 1
A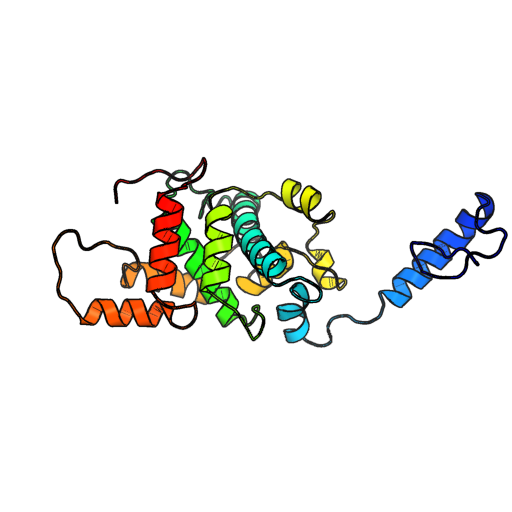TOM 1699 C CA . GLY A 1 217 ? -0.845 -11.466 -8.028 1.00 97.25 217 GLY A CA 1
ATOM 1700 C C . GLY A 1 217 ? -0.260 -11.714 -9.418 1.00 97.25 217 GLY A C 1
ATOM 1701 O O . GLY A 1 217 ? -1.033 -11.852 -10.362 1.00 97.25 217 GLY A O 1
ATOM 1702 N N . GLY A 1 218 ? 1.062 -11.834 -9.537 1.00 96.81 218 GLY A N 1
ATOM 1703 C CA . GLY A 1 218 ? 1.763 -12.103 -10.792 1.00 96.81 218 GLY A CA 1
ATOM 1704 C C . GLY A 1 218 ? 2.111 -10.843 -11.589 1.00 96.81 218 GLY A C 1
ATOM 1705 O O . GLY A 1 218 ? 1.507 -9.785 -11.411 1.00 96.81 218 GLY A O 1
ATOM 1706 N N . LEU A 1 219 ? 3.110 -10.969 -12.468 1.00 94.75 219 LEU A N 1
ATOM 1707 C CA . LEU A 1 219 ? 3.704 -9.860 -13.225 1.00 94.75 219 LEU A CA 1
ATOM 1708 C C . LEU A 1 219 ? 2.675 -9.092 -14.068 1.00 94.75 219 LEU A C 1
ATOM 1710 O O . LEU A 1 219 ? 2.635 -7.868 -14.013 1.00 94.75 219 LEU A O 1
ATOM 1714 N N . GLU A 1 220 ? 1.786 -9.799 -14.773 1.00 95.75 220 GLU A N 1
ATOM 1715 C CA . GLU A 1 220 ? 0.768 -9.186 -15.642 1.00 95.75 220 GLU A CA 1
ATOM 1716 C C . GLU A 1 220 ? -0.110 -8.169 -14.893 1.00 95.75 220 GLU A C 1
ATOM 1718 O O . GLU A 1 220 ? -0.443 -7.108 -15.420 1.00 95.75 220 GLU A O 1
ATOM 1723 N N . VAL A 1 221 ? -0.489 -8.456 -13.644 1.00 97.62 221 VAL A N 1
ATOM 1724 C CA . VAL A 1 221 ? -1.346 -7.548 -12.866 1.00 97.62 221 VAL A CA 1
ATOM 1725 C C . VAL A 1 221 ? -0.589 -6.273 -12.483 1.00 97.62 221 VAL A C 1
ATOM 1727 O O . VAL A 1 221 ? -1.180 -5.194 -12.479 1.00 97.62 221 VAL A O 1
ATOM 1730 N N . TRP A 1 222 ? 0.712 -6.377 -12.216 1.00 97.00 222 TRP A N 1
ATOM 1731 C CA . TRP A 1 222 ? 1.561 -5.229 -11.897 1.00 97.00 222 TRP A CA 1
ATOM 1732 C C . TRP A 1 222 ? 1.914 -4.387 -13.124 1.00 97.00 222 TRP A C 1
ATOM 1734 O O . TRP A 1 222 ? 1.901 -3.163 -13.023 1.00 97.00 222 TRP A O 1
ATOM 1744 N N . LEU A 1 223 ? 2.134 -5.008 -14.287 1.00 94.50 223 LEU A N 1
ATOM 1745 C CA . LEU A 1 223 ? 2.288 -4.281 -15.553 1.00 94.50 223 LEU A CA 1
ATOM 1746 C C . LEU A 1 223 ? 1.030 -3.462 -15.869 1.00 94.50 223 LEU A C 1
ATOM 1748 O O . LEU A 1 223 ? 1.126 -2.267 -16.131 1.00 94.50 223 LEU A O 1
ATOM 1752 N N . ASN A 1 224 ? -0.155 -4.070 -15.731 1.00 96.38 224 ASN A N 1
ATOM 1753 C CA . ASN A 1 224 ? -1.425 -3.355 -15.885 1.00 96.38 224 ASN A CA 1
ATOM 1754 C C . ASN A 1 224 ? -1.567 -2.208 -14.869 1.00 96.38 224 ASN A C 1
ATOM 1756 O O . ASN A 1 224 ? -2.038 -1.130 -15.215 1.00 96.38 224 ASN A O 1
ATOM 1760 N N . PHE A 1 225 ? -1.170 -2.421 -13.610 1.00 97.31 225 PHE A N 1
ATOM 1761 C CA . PHE A 1 225 ? -1.199 -1.371 -12.590 1.00 97.31 225 PHE A CA 1
ATOM 1762 C C . PHE A 1 225 ? -0.303 -0.183 -12.965 1.00 97.31 225 PHE A C 1
ATOM 1764 O O . PHE A 1 225 ? -0.763 0.957 -12.904 1.00 97.31 225 PHE A O 1
ATOM 1771 N N . CYS A 1 226 ? 0.930 -0.448 -13.401 1.00 95.88 226 CYS A N 1
ATOM 1772 C CA . CYS A 1 226 ? 1.865 0.578 -13.857 1.00 95.88 226 CYS A CA 1
ATOM 1773 C C . CYS A 1 226 ? 1.312 1.343 -15.071 1.00 95.88 226 CYS A C 1
ATOM 1775 O O . CYS A 1 226 ? 1.299 2.573 -15.072 1.00 95.88 226 CYS A O 1
ATOM 1777 N N . GLU A 1 227 ? 0.748 0.637 -16.057 1.00 95.19 227 GLU A N 1
ATOM 1778 C CA . GLU A 1 227 ? 0.120 1.252 -17.233 1.00 95.19 227 GLU A CA 1
ATOM 1779 C C . GLU A 1 227 ? -1.039 2.192 -16.848 1.00 95.19 227 GLU A C 1
ATOM 1781 O O . GLU A 1 227 ? -1.177 3.290 -17.395 1.00 95.19 227 GLU A O 1
ATOM 1786 N N . GLU A 1 228 ? -1.867 1.803 -15.874 1.00 96.56 228 GLU A N 1
ATOM 1787 C CA . GLU A 1 228 ? -2.945 2.659 -15.367 1.00 96.56 228 GLU A CA 1
ATOM 1788 C C . GLU A 1 228 ? -2.413 3.907 -14.645 1.00 96.56 228 GLU A C 1
ATOM 1790 O O . GLU A 1 228 ? -2.990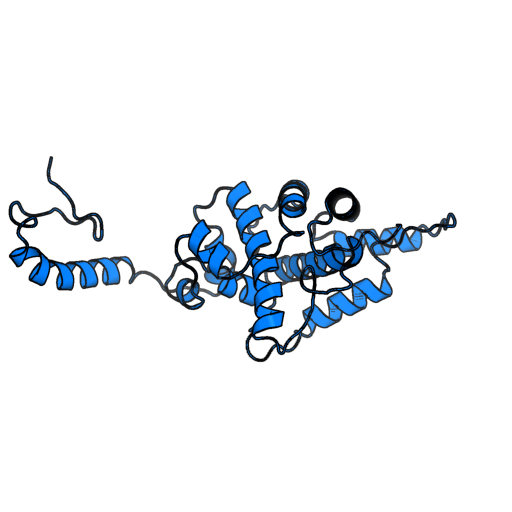 4.988 -14.797 1.00 96.56 228 GLU A O 1
ATOM 1795 N N . LEU A 1 229 ? -1.295 3.803 -13.917 1.00 95.62 229 LEU A N 1
ATOM 1796 C CA . LEU A 1 229 ? -0.625 4.973 -13.336 1.00 95.62 229 LEU A CA 1
ATOM 1797 C C . LEU A 1 229 ? -0.035 5.887 -14.419 1.00 95.62 229 LEU A C 1
ATOM 1799 O O . LEU A 1 229 ? -0.093 7.103 -14.274 1.00 95.62 229 LEU A O 1
ATOM 1803 N N . THR A 1 230 ? 0.455 5.344 -15.534 1.00 94.56 230 THR A N 1
ATOM 1804 C CA . THR A 1 230 ? 0.905 6.154 -16.681 1.00 94.56 230 THR A CA 1
ATOM 1805 C C . THR A 1 230 ? -0.250 6.930 -17.313 1.00 94.56 230 THR A C 1
ATOM 1807 O O . THR A 1 230 ? -0.102 8.103 -17.664 1.00 94.56 230 THR A O 1
ATOM 1810 N N . LYS A 1 231 ? -1.432 6.310 -17.426 1.00 95.12 231 LYS A N 1
ATOM 1811 C CA . LYS A 1 231 ? -2.646 6.974 -17.937 1.00 95.12 231 LYS A CA 1
ATOM 1812 C C . LYS A 1 231 ? -3.174 8.042 -16.977 1.00 95.12 231 LYS A C 1
ATOM 1814 O O . LYS A 1 231 ? -3.752 9.030 -17.430 1.00 95.12 231 LYS A O 1
ATOM 1819 N N . ASN A 1 232 ? -2.998 7.846 -15.669 1.00 93.81 232 ASN A N 1
ATOM 1820 C 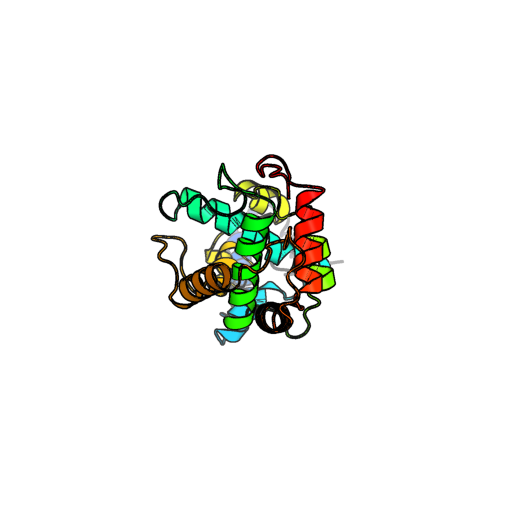CA . ASN A 1 232 ? -3.445 8.770 -14.630 1.00 93.81 232 ASN A CA 1
ATOM 1821 C C . ASN A 1 232 ? -2.360 8.997 -13.558 1.00 93.81 232 ASN A C 1
ATOM 1823 O O . ASN A 1 232 ? -2.499 8.514 -12.432 1.00 93.81 232 ASN A O 1
ATOM 1827 N N . PRO A 1 233 ? -1.312 9.777 -13.869 1.00 88.00 233 PRO A N 1
ATOM 1828 C CA . PRO A 1 233 ? -0.171 9.974 -12.972 1.00 88.00 233 PRO A CA 1
ATOM 1829 C C . PRO A 1 233 ? -0.520 10.812 -11.732 1.00 88.00 233 PRO A C 1
ATOM 1831 O O . PRO A 1 233 ? 0.252 10.911 -10.789 1.00 88.00 233 PRO A O 1
ATOM 1834 N N . GLY A 1 234 ? -1.701 11.426 -11.666 1.00 91.62 234 GLY A N 1
ATOM 1835 C CA . GLY A 1 234 ? -1.993 12.377 -10.596 1.00 91.62 234 GLY A CA 1
ATOM 1836 C C . GLY A 1 234 ? -1.110 13.635 -10.687 1.00 91.62 234 GLY A C 1
ATOM 1837 O O . GLY A 1 234 ? -0.429 13.858 -11.686 1.00 91.62 234 GLY A O 1
ATOM 1838 N N . PRO A 1 235 ? -1.178 14.526 -9.686 1.00 89.06 235 PRO A N 1
ATOM 1839 C CA . PRO A 1 235 ? -0.577 15.858 -9.779 1.00 89.06 235 PRO A CA 1
ATOM 1840 C C . PRO A 1 235 ? 0.941 15.894 -9.556 1.00 89.06 235 PRO A C 1
ATOM 1842 O O . PRO A 1 235 ? 1.568 16.871 -9.956 1.00 89.06 235 PRO A O 1
ATOM 1845 N N . ASN A 1 236 ? 1.512 14.871 -8.912 1.00 82.50 236 ASN A N 1
ATOM 1846 C CA . ASN A 1 236 ? 2.904 14.873 -8.447 1.00 82.50 236 ASN A CA 1
ATOM 1847 C C . ASN A 1 236 ? 3.793 13.834 -9.146 1.00 82.50 236 ASN A C 1
ATOM 1849 O O . ASN A 1 236 ? 4.965 13.741 -8.812 1.00 82.50 236 ASN A O 1
ATOM 1853 N N . ILE A 1 237 ? 3.256 13.036 -10.074 1.00 83.56 237 ILE A N 1
ATOM 1854 C CA . ILE A 1 237 ? 4.048 12.047 -10.810 1.00 83.56 237 ILE A CA 1
ATOM 1855 C C . ILE A 1 237 ? 4.386 12.624 -12.185 1.00 83.56 237 ILE A C 1
ATOM 1857 O O . ILE A 1 237 ? 3.501 13.026 -12.948 1.00 83.56 237 ILE A O 1
ATOM 1861 N N . HIS A 1 238 ? 5.673 12.652 -12.509 1.00 78.69 238 HIS A N 1
ATOM 1862 C CA . HIS A 1 238 ? 6.156 13.051 -13.817 1.00 78.69 238 HIS A CA 1
ATOM 1863 C C . HIS A 1 238 ? 5.807 11.997 -14.862 1.00 78.69 238 HIS A C 1
ATOM 1865 O O . HIS A 1 238 ? 6.070 10.808 -14.691 1.00 78.69 238 HIS A O 1
ATOM 1871 N N . GLN A 1 239 ? 5.250 12.449 -15.985 1.00 71.19 239 GLN A N 1
ATOM 1872 C CA . GLN A 1 239 ? 5.207 11.640 -17.195 1.00 71.19 239 GLN A CA 1
ATOM 1873 C C . GLN A 1 239 ? 6.635 11.566 -17.737 1.00 71.19 239 GLN A C 1
ATOM 1875 O O . GLN A 1 239 ? 7.094 12.486 -18.409 1.00 71.19 239 GLN A O 1
ATOM 1880 N N . SER A 1 240 ? 7.364 10.515 -17.374 1.00 59.91 240 SER A N 1
ATOM 1881 C CA . SER A 1 240 ? 8.512 10.085 -18.162 1.00 59.91 240 SER A CA 1
ATOM 1882 C C . SER A 1 240 ? 7.978 9.424 -19.429 1.00 59.91 240 SER A C 1
ATOM 1884 O O . SER A 1 240 ? 7.015 8.658 -19.351 1.00 59.91 240 SER A O 1
ATOM 1886 N N . ASP A 1 241 ? 8.576 9.724 -20.579 1.00 51.88 241 ASP A N 1
ATOM 1887 C CA . ASP A 1 241 ? 8.353 8.928 -21.783 1.00 51.88 241 ASP A CA 1
ATOM 1888 C C . ASP A 1 241 ? 8.810 7.491 -21.451 1.00 51.88 241 ASP A C 1
ATOM 1890 O O . ASP A 1 241 ? 9.975 7.292 -21.101 1.00 51.88 241 ASP A O 1
ATOM 1894 N N . LEU A 1 242 ? 7.857 6.549 -21.402 1.00 52.47 242 LEU A N 1
ATOM 1895 C CA . LEU A 1 242 ? 8.122 5.108 -21.289 1.00 52.47 242 LEU A CA 1
ATOM 1896 C C . LEU A 1 242 ? 8.692 4.569 -22.596 1.00 52.47 242 LEU A C 1
ATOM 1898 O O . LEU A 1 242 ? 8.220 5.041 -23.660 1.00 52.47 242 LEU A O 1
#

Secondary structure (DSSP, 8-state):
---B-TTT--B--TTTTSHHHHHHHHHHHHHHHHHHS-S-S-SSHHHHHHHTTTT--HHHHHHHHHHHHHHHHHHHHHHTTS---GGGSTT--HHHHHHHHHHHHHHHHHTT-S-SS--HHHHHHHHHTTTTS---HHHHHHHHS---THHHHTTS--HHHHHHHHHTS-STT----HHHHHHHHHHHHHTTT---TT----HHHHHHHHHHHGGGT-HHHHHHHHHHHHH--TTTS-----

Organism: NCBI:txid36881

Sequence (242 aa):
MSKVCDHCGEPEGADALKVAAWKTHKKECKRISAQKQGSALPDSEAELRKGWANGLSRDDRYEWLTDCFRMRMDDLYCWGGGELRGVMDPEATPKSVSEEFWIFSKLAVKNKVLPEVWDWKAFLTKASGLVPYAFEKADAKEKYGRENVFSGMLGGRSLRCTGELIYGSSVMGYNPSPDESAFFNAIAETELFEHDEEGSTHEEDDDDRANACADVGGLEVWLNFCEELTKNPGPNIHQSDL

Foldseek 3Di:
DFDADPQQRHTDDPCCPDPVNCVVVVVVSVVNSVVVLVPDQPPDPLCLLALQCPPDDLLVVLVLLLLLLLALQVLCCVAVPNDQAQLSNLAAALVRNLLSVLLLLVLSVVLVSDDPDDDLLVSLVSNLVPSLDHRHPVNVCVVVVDADCCLSRSSHHHSQVNSCSSQVHHSHNDDRDPSSVVSVVLCVVLVLQDDPPPPDPPPVSQVSSQVSCVSNNGSVSSNVSSVSCLVPNHDRHDNDPD

pLDDT: mean 85.86, std 13.42, range [45.84, 98.75]

Radius of gyration: 22.16 Å; chains: 1; bounding box: 59×34×66 Å